Protein AF-A0A7K3AYG1-F1 (afdb_monomer_lite)

Structure (mmCIF, N/CA/C/O backbone):
data_AF-A0A7K3AYG1-F1
#
_entry.id   AF-A0A7K3AYG1-F1
#
loop_
_atom_site.group_PDB
_atom_site.id
_atom_site.type_symbol
_atom_site.label_atom_id
_atom_site.label_alt_id
_atom_site.label_comp_id
_atom_site.label_asym_id
_atom_site.label_entity_id
_atom_site.label_seq_id
_atom_site.pdbx_PDB_ins_code
_atom_site.Cartn_x
_atom_site.Cartn_y
_atom_site.Cartn_z
_atom_site.occupancy
_atom_site.B_iso_or_equiv
_atom_site.auth_seq_id
_atom_site.auth_comp_id
_atom_site.auth_asym_id
_atom_site.auth_atom_id
_atom_site.pdbx_PDB_model_num
ATOM 1 N N . MET A 1 1 ? -13.138 -20.369 13.479 1.00 33.25 1 MET A N 1
ATOM 2 C CA . MET A 1 1 ? -11.858 -20.201 12.759 1.00 33.25 1 MET A CA 1
ATOM 3 C C . MET A 1 1 ? -12.004 -20.790 11.365 1.00 33.25 1 MET A C 1
ATOM 5 O O . MET A 1 1 ? -12.011 -22.006 11.221 1.00 33.25 1 MET A O 1
ATOM 9 N N . ALA A 1 2 ? -12.225 -19.954 10.348 1.00 32.19 2 ALA A N 1
ATOM 10 C CA . ALA A 1 2 ? -12.109 -20.421 8.970 1.00 32.19 2 ALA A CA 1
ATOM 11 C C . ALA A 1 2 ? -10.640 -20.802 8.743 1.00 32.19 2 ALA A C 1
ATOM 13 O O . ALA A 1 2 ? -9.758 -20.004 9.054 1.00 32.19 2 ALA A O 1
ATOM 14 N N . LYS A 1 3 ? -10.376 -22.024 8.270 1.00 28.39 3 LYS A N 1
ATOM 15 C CA . LYS A 1 3 ? -9.031 -22.451 7.872 1.00 28.39 3 LYS A CA 1
ATOM 16 C C . LYS A 1 3 ? -8.569 -21.560 6.717 1.00 28.39 3 LYS A C 1
ATOM 18 O O . LYS A 1 3 ? -8.910 -21.809 5.566 1.00 28.39 3 LYS A O 1
ATOM 23 N N . LEU A 1 4 ? -7.816 -20.513 7.032 1.00 38.38 4 LEU A N 1
ATOM 24 C CA . LEU A 1 4 ? -6.954 -19.827 6.078 1.00 38.38 4 LEU A CA 1
ATOM 25 C C . LEU A 1 4 ? -5.749 -20.749 5.865 1.00 38.38 4 LEU A C 1
ATOM 27 O O . LEU A 1 4 ? -4.729 -20.610 6.525 1.00 38.38 4 LEU A O 1
ATOM 31 N N . SER A 1 5 ? -5.912 -21.783 5.039 1.00 35.84 5 SER A N 1
ATOM 32 C CA . SER A 1 5 ? -4.805 -22.658 4.653 1.00 35.84 5 SER A CA 1
ATOM 33 C C . SER A 1 5 ? -4.721 -22.725 3.138 1.00 35.84 5 SER A C 1
ATOM 35 O O . SER A 1 5 ? -5.446 -23.501 2.517 1.00 35.84 5 SER A O 1
ATOM 37 N N . GLN A 1 6 ? -3.848 -21.893 2.576 1.00 39.06 6 GLN A N 1
ATOM 38 C CA . GLN A 1 6 ? -2.960 -22.210 1.455 1.00 39.06 6 GLN A CA 1
ATOM 39 C C . GLN A 1 6 ? -2.116 -20.962 1.167 1.00 39.06 6 GLN A C 1
ATOM 41 O O . GLN A 1 6 ? -2.661 -19.923 0.805 1.00 39.06 6 GLN A O 1
ATOM 46 N N . SER A 1 7 ? -0.792 -21.074 1.319 1.00 51.88 7 SER A N 1
ATOM 47 C CA . SER A 1 7 ? 0.158 -20.087 0.792 1.00 51.88 7 SER A CA 1
ATOM 48 C C . SER A 1 7 ? -0.059 -19.961 -0.715 1.00 51.88 7 SER A C 1
ATOM 50 O O . SER A 1 7 ? 0.030 -20.992 -1.376 1.00 51.88 7 SER A O 1
ATOM 52 N N . SER A 1 8 ? -0.410 -18.775 -1.223 1.00 51.34 8 SER A N 1
ATOM 53 C CA . SER A 1 8 ? -0.617 -18.343 -2.628 1.00 51.34 8 SER A CA 1
ATOM 54 C C . SER A 1 8 ? -1.082 -19.367 -3.695 1.00 51.34 8 SER A C 1
ATOM 56 O O . SER A 1 8 ? -1.091 -19.080 -4.890 1.00 51.34 8 SER A O 1
ATOM 58 N N . SER A 1 9 ? -1.555 -20.563 -3.335 1.00 55.22 9 SER A N 1
ATOM 59 C CA . SER A 1 9 ? -1.799 -21.717 -4.217 1.00 55.22 9 SER A CA 1
ATOM 60 C C . SER A 1 9 ? -0.673 -22.006 -5.236 1.00 55.22 9 SER A C 1
ATOM 62 O O . SER A 1 9 ? -0.954 -22.491 -6.328 1.00 55.22 9 SER A O 1
ATOM 64 N N . GLY A 1 10 ? 0.587 -21.684 -4.911 1.00 61.84 10 GLY A N 1
ATOM 65 C CA . GLY A 1 10 ? 1.727 -21.852 -5.825 1.00 61.84 10 GLY A CA 1
ATOM 66 C C . GLY A 1 10 ? 1.773 -20.858 -6.997 1.00 61.84 10 GLY A C 1
ATOM 67 O O . GLY A 1 10 ? 2.521 -21.069 -7.946 1.00 61.84 10 GLY A O 1
ATOM 68 N N . LYS A 1 11 ? 0.948 -19.801 -6.975 1.00 75.50 11 LYS A N 1
ATOM 69 C CA . LYS A 1 11 ? 0.798 -18.860 -8.101 1.00 75.50 11 LYS A CA 1
ATOM 70 C C . LYS A 1 11 ? 1.904 -17.814 -8.179 1.00 75.50 11 LYS A C 1
ATOM 72 O O . LYS A 1 11 ? 2.201 -17.346 -9.273 1.00 75.50 11 LYS A O 1
ATOM 77 N N . HIS A 1 12 ? 2.505 -17.476 -7.041 1.00 87.75 12 HIS A N 1
ATOM 78 C CA . HIS A 1 12 ? 3.511 -16.416 -6.926 1.00 87.75 12 HIS A CA 1
ATOM 79 C C . HIS A 1 12 ? 4.854 -17.034 -6.567 1.00 87.75 12 HIS A C 1
ATOM 81 O O . HIS A 1 12 ? 5.431 -16.725 -5.528 1.00 87.75 12 HIS A O 1
ATOM 87 N N . CYS A 1 13 ? 5.285 -17.991 -7.388 1.00 90.06 13 CYS A N 1
ATOM 88 C CA . CYS A 1 13 ? 6.500 -18.756 -7.159 1.00 90.06 13 CYS A CA 1
ATOM 89 C C . CYS A 1 13 ? 7.441 -18.691 -8.359 1.00 90.06 13 CYS A C 1
ATOM 91 O O . CYS A 1 13 ? 6.993 -18.611 -9.505 1.00 90.06 13 CYS A O 1
ATOM 93 N N . PHE A 1 14 ? 8.741 -18.768 -8.094 1.00 91.12 14 PHE A N 1
ATOM 94 C CA . PHE A 1 14 ? 9.780 -18.776 -9.115 1.00 91.12 14 PHE A CA 1
ATOM 95 C C . PHE A 1 14 ? 10.977 -19.613 -8.659 1.00 91.12 14 PHE A C 1
ATOM 97 O O . PHE A 1 14 ? 11.489 -19.377 -7.569 1.00 91.12 14 PHE A O 1
ATOM 104 N N . ASP A 1 15 ? 11.429 -20.543 -9.506 1.00 89.88 15 ASP A N 1
ATOM 105 C CA . ASP A 1 15 ? 12.640 -21.349 -9.287 1.00 89.88 15 ASP A CA 1
ATOM 106 C C . ASP A 1 15 ? 13.867 -20.429 -9.374 1.00 89.88 15 ASP A C 1
ATOM 108 O O . ASP A 1 15 ? 14.358 -20.090 -10.455 1.00 89.88 15 ASP A O 1
ATOM 112 N N . LYS A 1 16 ? 14.299 -19.931 -8.216 1.00 86.75 16 LYS A N 1
ATOM 113 C CA . LYS A 1 16 ? 15.323 -18.891 -8.100 1.00 86.75 16 LYS A CA 1
ATOM 114 C C . LYS A 1 16 ? 16.718 -19.497 -8.155 1.00 86.75 16 LYS A C 1
ATOM 116 O O . LYS A 1 16 ? 17.652 -18.822 -8.588 1.00 86.75 16 LYS A O 1
ATOM 121 N N . ASN A 1 17 ? 16.869 -20.739 -7.702 1.00 89.25 17 ASN A N 1
ATOM 122 C CA . ASN A 1 17 ? 18.144 -21.451 -7.705 1.00 89.25 17 ASN A CA 1
ATOM 123 C C . ASN A 1 17 ? 18.367 -22.285 -8.987 1.00 89.25 17 ASN A C 1
ATOM 125 O O . ASN A 1 17 ? 19.472 -22.794 -9.189 1.00 89.25 17 ASN A O 1
ATOM 129 N N . ASN A 1 18 ? 17.359 -22.353 -9.864 1.00 89.00 18 ASN A N 1
ATOM 130 C CA . ASN A 1 18 ? 17.354 -23.068 -11.135 1.00 89.00 18 ASN A CA 1
ATOM 131 C C . ASN A 1 18 ? 17.627 -24.577 -10.964 1.00 89.00 18 ASN A C 1
ATOM 133 O O . ASN A 1 18 ? 18.330 -25.188 -11.777 1.00 89.00 18 ASN A O 1
ATOM 137 N N . ASP A 1 19 ? 17.099 -25.177 -9.892 1.00 93.19 19 ASP A N 1
ATOM 138 C CA . ASP A 1 19 ? 17.233 -26.607 -9.582 1.00 93.19 19 ASP A CA 1
ATOM 139 C C . ASP A 1 19 ? 16.059 -27.465 -10.098 1.00 93.19 19 ASP A C 1
ATOM 141 O O . ASP A 1 19 ? 16.029 -28.686 -9.900 1.00 93.19 19 ASP A O 1
ATOM 145 N N . SER A 1 20 ? 15.128 -26.844 -10.835 1.00 89.00 20 SER A N 1
ATOM 146 C CA . SER A 1 20 ? 13.899 -27.438 -11.375 1.00 89.00 20 SER A CA 1
ATOM 147 C C . SER A 1 20 ? 12.909 -27.913 -10.307 1.00 89.00 20 SER A C 1
ATOM 149 O O . SER A 1 20 ? 12.049 -28.759 -10.583 1.00 89.00 20 SER A O 1
ATOM 151 N N . ARG A 1 21 ? 13.005 -27.389 -9.084 1.00 88.75 21 ARG A N 1
ATOM 152 C CA . ARG A 1 21 ? 12.054 -27.595 -7.990 1.00 88.75 21 ARG A CA 1
ATOM 153 C C . ARG A 1 21 ? 11.613 -26.231 -7.462 1.00 88.75 21 ARG A C 1
ATOM 155 O O . ARG A 1 21 ? 12.260 -25.222 -7.673 1.00 88.75 21 ARG A O 1
ATOM 162 N N . ILE A 1 22 ? 10.452 -26.208 -6.810 1.00 86.81 22 ILE A N 1
ATOM 163 C CA . ILE A 1 22 ? 9.953 -25.019 -6.115 1.00 86.81 22 ILE A CA 1
ATOM 164 C C . ILE A 1 22 ? 9.900 -25.349 -4.633 1.00 86.81 22 ILE A C 1
ATOM 166 O O . ILE A 1 22 ? 9.154 -26.240 -4.221 1.00 86.81 22 ILE A O 1
ATOM 170 N N . SER A 1 23 ? 10.678 -24.625 -3.840 1.00 86.06 23 SER A N 1
ATOM 171 C CA . SER A 1 23 ? 10.631 -24.619 -2.384 1.00 86.06 23 SER A CA 1
ATOM 172 C C . SER A 1 23 ? 9.622 -23.570 -1.904 1.00 86.06 23 SER A C 1
ATOM 174 O O . SER A 1 23 ? 9.917 -22.373 -1.938 1.00 86.06 23 SER A O 1
ATOM 176 N N . PRO A 1 24 ? 8.442 -23.959 -1.379 1.00 81.69 24 PRO A N 1
ATOM 177 C CA . PRO A 1 24 ? 7.421 -22.988 -0.984 1.00 81.69 24 PRO A CA 1
ATOM 178 C C . PRO A 1 24 ? 7.873 -21.987 0.086 1.00 81.69 24 PRO A C 1
ATOM 180 O O . PRO A 1 24 ? 7.294 -20.915 0.197 1.00 81.69 24 PRO A O 1
ATOM 183 N N . ALA A 1 25 ? 8.891 -22.334 0.877 1.00 78.69 25 ALA A N 1
ATOM 184 C CA . ALA A 1 25 ? 9.403 -21.485 1.949 1.00 78.69 25 ALA A CA 1
ATOM 185 C C . ALA A 1 25 ? 10.331 -20.361 1.459 1.00 78.69 25 ALA A C 1
ATOM 187 O O . ALA A 1 25 ? 10.515 -19.379 2.169 1.00 78.69 25 ALA A O 1
ATOM 188 N N . THR A 1 26 ? 10.953 -20.517 0.289 1.00 80.12 26 THR A N 1
ATOM 189 C CA . THR A 1 26 ? 12.009 -19.607 -0.196 1.00 80.12 26 THR A CA 1
ATOM 190 C C . THR A 1 26 ? 11.757 -19.079 -1.603 1.00 80.12 26 THR A C 1
ATOM 192 O O . THR A 1 26 ? 12.392 -18.117 -2.020 1.00 80.12 26 THR A O 1
ATOM 195 N N . GLU A 1 27 ? 10.848 -19.713 -2.339 1.00 87.06 27 GLU A N 1
ATOM 196 C CA . GLU A 1 27 ? 10.604 -19.484 -3.764 1.00 87.06 27 GLU A CA 1
ATOM 197 C C . GLU A 1 27 ? 9.134 -19.202 -4.057 1.00 87.06 27 GLU A C 1
ATOM 199 O O . GLU A 1 27 ? 8.718 -19.265 -5.208 1.00 87.06 27 GLU A O 1
ATOM 204 N N . CYS A 1 28 ? 8.352 -18.883 -3.025 1.00 88.00 28 CYS A N 1
ATOM 205 C CA . CYS A 1 28 ? 6.975 -18.424 -3.133 1.00 88.00 28 CYS A CA 1
ATOM 206 C C . CYS A 1 28 ? 6.737 -17.239 -2.192 1.00 88.00 28 CYS A C 1
ATOM 208 O O . CYS A 1 28 ? 7.257 -17.223 -1.077 1.00 88.00 28 CYS A O 1
ATOM 210 N N . ILE A 1 29 ? 5.908 -16.284 -2.618 1.00 86.19 29 ILE A N 1
ATOM 211 C CA . ILE A 1 29 ? 5.540 -15.097 -1.831 1.00 86.19 29 ILE A CA 1
ATOM 212 C C . ILE A 1 29 ? 4.012 -14.867 -1.824 1.00 86.19 29 ILE A C 1
ATOM 214 O O . ILE A 1 29 ? 3.249 -15.700 -2.334 1.00 86.19 29 ILE A O 1
ATOM 218 N N . GLY A 1 30 ? 3.554 -13.789 -1.179 1.00 75.75 30 GLY A N 1
ATOM 219 C CA . GLY A 1 30 ? 2.156 -13.355 -1.110 1.00 75.75 30 GLY A CA 1
ATOM 220 C C . GLY A 1 30 ? 1.326 -13.955 0.031 1.00 75.75 30 GLY A C 1
ATOM 221 O O . GLY A 1 30 ? 0.118 -13.733 0.090 1.00 75.75 30 GLY A O 1
ATOM 222 N N . GLY A 1 31 ? 1.921 -14.737 0.940 1.00 81.31 31 GLY A N 1
ATOM 223 C CA . GLY A 1 31 ? 1.214 -15.284 2.106 1.00 81.31 31 GLY A CA 1
ATOM 224 C C . GLY A 1 31 ? -0.055 -16.076 1.747 1.00 81.31 31 GLY A C 1
ATOM 225 O O . GLY A 1 31 ? -0.139 -16.726 0.701 1.00 81.31 31 GLY A O 1
ATOM 226 N N . THR A 1 32 ? -1.058 -16.071 2.633 1.00 86.81 32 THR A N 1
ATOM 227 C CA . THR A 1 32 ? -2.395 -16.607 2.311 1.00 86.81 32 THR A CA 1
ATOM 228 C C . THR A 1 32 ? -3.284 -15.503 1.757 1.00 86.81 32 THR A C 1
ATOM 230 O O . THR A 1 32 ? -3.664 -14.590 2.484 1.00 86.81 32 THR A O 1
ATOM 233 N N . GLU A 1 33 ? -3.672 -15.635 0.492 1.00 90.50 33 GLU A N 1
ATOM 234 C CA . GLU A 1 33 ? -4.461 -14.641 -0.233 1.00 90.50 33 GLU A CA 1
ATOM 235 C C . GLU A 1 33 ? -5.963 -14.934 -0.201 1.00 90.50 33 GLU A C 1
ATOM 237 O O . GLU A 1 33 ? -6.413 -16.055 -0.465 1.00 90.50 33 GLU A O 1
ATOM 242 N N . ARG A 1 34 ? -6.774 -13.897 0.010 1.00 92.62 34 ARG A N 1
ATOM 243 C CA . ARG A 1 34 ? -8.226 -13.956 -0.160 1.00 92.62 34 ARG A CA 1
ATOM 244 C C . ARG A 1 34 ? -8.736 -12.731 -0.920 1.00 92.62 34 ARG A C 1
ATOM 246 O O . ARG A 1 34 ? -8.919 -11.676 -0.313 1.00 92.62 34 ARG A O 1
ATOM 253 N N . PRO A 1 35 ? -9.038 -12.860 -2.225 1.00 92.62 35 PRO A N 1
ATOM 254 C CA . PRO A 1 35 ? -9.703 -11.801 -2.970 1.00 92.62 35 PRO A CA 1
ATOM 255 C C . PRO A 1 35 ? -11.079 -11.494 -2.373 1.00 92.62 35 PRO A C 1
ATOM 257 O O . PRO A 1 35 ? -11.875 -12.395 -2.089 1.00 92.62 35 PRO A O 1
ATOM 260 N N . LEU A 1 36 ? -11.367 -10.211 -2.213 1.00 91.38 36 LEU A N 1
ATOM 261 C CA . LEU A 1 36 ? -12.610 -9.677 -1.686 1.00 91.38 36 LEU A CA 1
ATOM 262 C C . LEU A 1 36 ? -13.320 -8.879 -2.780 1.00 91.38 36 LEU A C 1
ATOM 264 O O . LEU A 1 36 ? -12.732 -8.056 -3.487 1.00 91.38 36 LEU A O 1
ATOM 268 N N . ARG A 1 37 ? -14.623 -9.119 -2.918 1.00 85.50 37 ARG A N 1
ATOM 269 C CA . ARG A 1 37 ? -15.482 -8.294 -3.768 1.00 85.50 37 ARG A CA 1
ATOM 270 C C . ARG A 1 37 ? -15.987 -7.121 -2.943 1.00 85.50 37 ARG A C 1
ATOM 272 O O . ARG A 1 37 ? -16.475 -7.323 -1.834 1.00 85.50 37 ARG A O 1
ATOM 279 N N . LEU A 1 38 ? -15.912 -5.922 -3.508 1.00 85.25 38 LEU A N 1
ATOM 280 C CA . LEU A 1 38 ? -16.614 -4.775 -2.946 1.00 85.25 38 LEU A CA 1
ATOM 281 C C . LEU A 1 38 ? -18.121 -5.021 -3.104 1.00 85.25 38 LEU A C 1
ATOM 283 O O . LEU A 1 38 ? -18.568 -5.443 -4.175 1.00 85.25 38 LEU A O 1
ATOM 287 N N . ALA A 1 39 ? -18.880 -4.825 -2.022 1.00 79.50 39 ALA A N 1
ATOM 288 C CA . ALA A 1 39 ? -20.331 -5.027 -2.020 1.00 79.50 39 ALA A CA 1
ATOM 289 C C . ALA A 1 39 ? -21.027 -4.089 -3.020 1.00 79.50 39 ALA A C 1
ATOM 291 O O . ALA A 1 39 ? -21.970 -4.487 -3.699 1.00 79.50 39 ALA A O 1
ATOM 292 N N . GLU A 1 40 ? -20.484 -2.882 -3.161 1.00 79.81 40 GLU A N 1
ATOM 293 C CA . GLU A 1 40 ? -20.857 -1.884 -4.155 1.00 79.81 40 GLU A CA 1
ATOM 294 C C . GLU A 1 40 ? -19.606 -1.462 -4.929 1.00 79.81 40 GLU A C 1
ATOM 296 O O . GLU A 1 40 ? -18.489 -1.588 -4.426 1.00 79.81 40 GLU A O 1
ATOM 301 N N . ARG A 1 41 ? -19.773 -0.978 -6.163 1.00 70.25 41 ARG A N 1
ATOM 302 C CA . ARG A 1 41 ? -18.676 -0.358 -6.916 1.00 70.25 41 ARG A CA 1
ATOM 303 C C . ARG A 1 41 ? -18.689 1.142 -6.623 1.00 70.25 41 ARG A C 1
ATOM 305 O O . ARG A 1 41 ? -19.544 1.831 -7.181 1.00 70.25 41 ARG A O 1
ATOM 312 N N . PRO A 1 42 ? -17.782 1.667 -5.784 1.00 78.19 42 PRO A N 1
ATOM 313 C CA . PRO A 1 42 ? -17.685 3.101 -5.548 1.00 78.19 42 PRO A CA 1
ATOM 314 C C . PRO A 1 42 ? -17.062 3.769 -6.783 1.00 78.19 42 PRO A C 1
ATOM 316 O O . PRO A 1 42 ? -15.872 4.052 -6.823 1.00 78.19 42 PRO A O 1
ATOM 319 N N . HIS A 1 43 ? -17.860 3.971 -7.834 1.00 80.75 43 HIS A N 1
ATOM 320 C CA . HIS A 1 43 ? -17.372 4.416 -9.144 1.00 80.75 43 HIS A CA 1
ATOM 321 C C . HIS A 1 43 ? -16.536 5.698 -9.076 1.00 80.75 43 HIS A C 1
ATOM 323 O O . HIS A 1 43 ? -15.568 5.831 -9.819 1.00 80.75 43 HIS A O 1
ATOM 329 N N . GLU A 1 44 ? -16.872 6.608 -8.161 1.00 89.88 44 GLU A N 1
ATOM 330 C CA . GLU A 1 44 ? -16.136 7.856 -7.980 1.00 89.88 44 GLU A CA 1
ATOM 331 C C . GLU A 1 44 ? -14.774 7.683 -7.302 1.00 89.88 44 GLU A C 1
ATOM 333 O O . GLU A 1 44 ? -13.956 8.583 -7.428 1.00 89.88 44 GLU A O 1
ATOM 338 N N . THR A 1 45 ? -14.490 6.569 -6.616 1.00 92.00 45 THR A N 1
ATOM 339 C CA . THR A 1 45 ? -13.205 6.372 -5.918 1.00 92.00 45 THR A CA 1
ATOM 340 C C . THR A 1 45 ? -12.154 5.646 -6.750 1.00 92.00 45 THR A C 1
ATOM 342 O O . THR A 1 45 ? -11.012 5.506 -6.324 1.00 92.00 45 THR A O 1
ATOM 345 N N . GLY A 1 46 ? -12.533 5.106 -7.911 1.00 91.31 46 GLY A N 1
ATOM 346 C CA . GLY A 1 46 ? -11.642 4.293 -8.742 1.00 91.31 46 GLY A CA 1
ATOM 347 C C . GLY A 1 46 ? -11.285 2.918 -8.156 1.00 91.31 46 GLY A C 1
ATOM 348 O O . GLY A 1 46 ? -10.645 2.126 -8.848 1.00 91.31 46 GLY A O 1
ATOM 349 N N . LEU A 1 47 ? -11.725 2.587 -6.934 1.00 94.56 47 LEU A N 1
ATOM 350 C CA . LEU A 1 47 ? -11.488 1.283 -6.313 1.00 94.56 47 LEU A CA 1
ATOM 351 C C . LEU A 1 47 ? -12.256 0.182 -7.051 1.00 94.56 47 LEU A C 1
ATOM 353 O O . LEU A 1 47 ? -13.472 0.255 -7.248 1.00 94.56 47 LEU A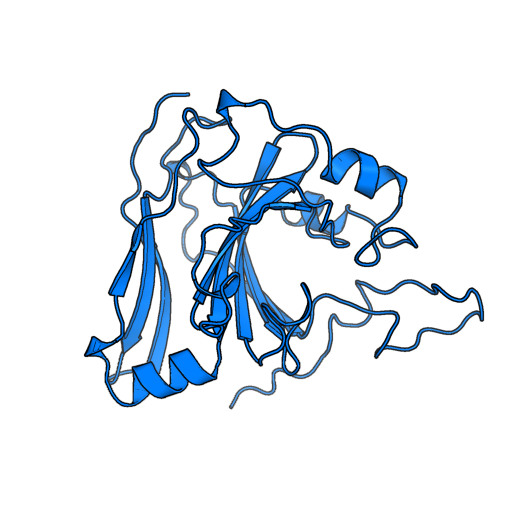 O 1
ATOM 357 N N . LYS A 1 48 ? -11.544 -0.876 -7.442 1.00 93.81 48 LYS A N 1
ATOM 358 C CA . LYS A 1 48 ? -12.084 -1.955 -8.283 1.00 93.81 48 LYS A CA 1
ATOM 359 C C . LYS A 1 48 ? -12.365 -3.236 -7.502 1.00 93.81 48 LYS A C 1
ATOM 361 O O . LYS A 1 48 ? -13.349 -3.920 -7.788 1.00 93.81 48 LYS A O 1
ATOM 366 N N . TRP A 1 49 ? -11.499 -3.589 -6.557 1.00 95.31 49 TRP A N 1
ATOM 367 C CA . TRP A 1 49 ? -11.577 -4.807 -5.744 1.00 95.31 49 TRP A CA 1
ATOM 368 C C . TRP A 1 49 ? -10.624 -4.697 -4.547 1.00 95.31 49 TRP A C 1
ATOM 370 O O . TRP A 1 49 ? -9.849 -3.745 -4.467 1.00 95.31 49 TRP A O 1
ATOM 380 N N . ALA A 1 50 ? -10.688 -5.658 -3.626 1.00 95.94 50 ALA A N 1
ATOM 381 C CA . ALA A 1 50 ? -9.755 -5.724 -2.510 1.00 95.94 50 ALA A CA 1
ATOM 382 C C . ALA A 1 50 ? -9.143 -7.121 -2.358 1.00 95.94 50 ALA A C 1
ATOM 384 O O . ALA A 1 50 ? -9.700 -8.112 -2.836 1.00 95.94 50 ALA A O 1
ATOM 385 N N . LEU A 1 51 ? -8.008 -7.206 -1.680 1.00 95.69 51 LEU A N 1
ATOM 386 C CA . LEU A 1 51 ? -7.317 -8.446 -1.348 1.00 95.69 51 LEU A CA 1
ATOM 387 C C . LEU A 1 51 ? -6.943 -8.414 0.128 1.00 95.69 51 LEU A C 1
ATOM 389 O O . LEU A 1 51 ? -6.474 -7.397 0.624 1.00 95.69 51 LEU A O 1
ATOM 393 N N . LEU A 1 52 ? -7.169 -9.528 0.815 1.00 96.12 52 LEU A N 1
ATOM 394 C CA . LEU A 1 52 ? -6.640 -9.754 2.151 1.00 96.12 52 LEU A CA 1
ATOM 395 C C . LEU A 1 52 ? -5.488 -10.751 2.056 1.00 96.12 52 LEU A C 1
ATOM 397 O O . LEU A 1 52 ? -5.720 -11.889 1.633 1.00 96.12 52 LEU A O 1
ATOM 401 N N . ASN A 1 53 ? -4.302 -10.348 2.493 1.00 94.62 53 ASN A N 1
ATOM 402 C CA . ASN A 1 53 ? -3.171 -11.238 2.711 1.00 94.62 53 ASN A CA 1
ATOM 403 C C . ASN A 1 53 ? -3.036 -11.502 4.208 1.00 94.62 53 ASN A C 1
ATOM 405 O O . ASN A 1 53 ? -3.213 -10.607 5.031 1.00 94.62 53 ASN A O 1
ATOM 409 N N . TYR A 1 54 ? -2.764 -12.754 4.567 1.00 94.88 54 TYR A N 1
ATOM 410 C CA . TYR A 1 54 ? -2.311 -13.110 5.905 1.00 94.88 54 TYR A CA 1
ATOM 411 C C . TYR A 1 54 ? -0.886 -13.645 5.837 1.00 94.88 54 TYR A C 1
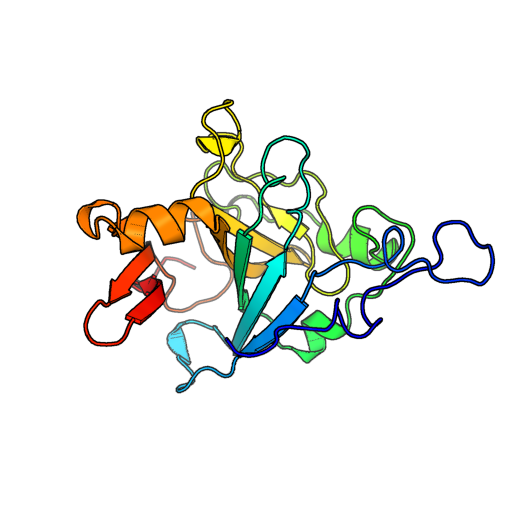ATOM 413 O O . TYR A 1 54 ? -0.639 -14.670 5.188 1.00 94.88 54 TYR A O 1
ATOM 421 N N . ASN A 1 55 ? 0.009 -12.977 6.563 1.00 93.19 55 ASN A N 1
ATOM 422 C CA . ASN A 1 55 ? 1.430 -13.284 6.637 1.00 93.19 55 ASN A CA 1
ATOM 423 C C . ASN A 1 55 ? 1.745 -13.831 8.035 1.00 93.19 55 ASN A C 1
ATOM 425 O O . ASN A 1 55 ? 1.989 -13.057 8.960 1.00 93.19 55 ASN A O 1
ATOM 429 N N . PRO A 1 56 ? 1.716 -15.162 8.246 1.00 91.50 56 PRO A N 1
ATOM 430 C CA . PRO A 1 56 ? 1.859 -15.762 9.577 1.00 91.50 56 PRO A CA 1
ATOM 431 C C . PRO A 1 56 ? 3.260 -15.616 10.184 1.00 91.50 56 PRO A C 1
ATOM 433 O O . PRO A 1 56 ? 3.422 -15.837 11.380 1.00 91.50 56 PRO A O 1
ATOM 436 N N . HIS A 1 57 ? 4.258 -15.266 9.375 1.00 90.00 57 HIS A N 1
ATOM 437 C CA . HIS A 1 57 ? 5.644 -15.054 9.795 1.00 90.00 57 HIS A CA 1
ATOM 438 C C . HIS A 1 57 ? 6.121 -13.621 9.532 1.00 90.00 57 HIS A C 1
ATOM 440 O O . HIS A 1 57 ? 7.305 -13.345 9.673 1.00 90.00 57 HIS A O 1
ATOM 446 N N . GLY A 1 58 ? 5.204 -12.732 9.140 1.00 91.25 58 GLY A N 1
ATOM 447 C CA . GLY A 1 58 ? 5.558 -11.440 8.571 1.00 91.25 58 GLY A CA 1
ATOM 448 C C . GLY A 1 58 ? 6.227 -11.560 7.201 1.00 91.25 58 GLY A C 1
ATOM 449 O O . GLY A 1 58 ? 6.296 -12.643 6.612 1.00 91.25 58 GLY A O 1
ATOM 450 N N . HIS A 1 59 ? 6.700 -10.429 6.698 1.00 90.88 59 HIS A N 1
ATOM 451 C CA . HIS A 1 59 ? 7.568 -10.333 5.531 1.00 90.88 59 HIS A CA 1
ATOM 452 C C . HIS A 1 59 ? 8.397 -9.055 5.619 1.00 90.88 59 HIS A C 1
ATOM 454 O O . HIS A 1 59 ? 8.231 -8.256 6.537 1.00 90.88 59 HIS A O 1
ATOM 460 N N . GLY A 1 60 ? 9.319 -8.884 4.672 1.00 85.88 60 GLY A N 1
ATOM 461 C CA . GLY A 1 60 ? 10.210 -7.736 4.664 1.00 85.88 60 GLY A CA 1
ATOM 462 C C . GLY A 1 60 ? 9.477 -6.391 4.516 1.00 85.88 60 GLY A C 1
ATOM 463 O O . GLY A 1 60 ? 8.313 -6.368 4.111 1.00 85.88 60 GLY A O 1
ATOM 464 N N . PRO A 1 61 ? 10.175 -5.273 4.789 1.00 89.62 61 PRO A N 1
ATOM 465 C CA . PRO A 1 61 ? 11.611 -5.209 5.082 1.00 89.62 61 PRO A CA 1
ATOM 466 C C . PRO A 1 61 ? 12.012 -5.794 6.451 1.00 89.62 61 PRO A C 1
ATOM 468 O O . PRO A 1 61 ? 11.238 -5.686 7.409 1.00 89.62 61 PRO A O 1
ATOM 471 N N . PRO A 1 62 ? 13.209 -6.412 6.560 1.00 88.50 62 PRO A N 1
ATOM 472 C CA . PRO A 1 62 ? 13.666 -7.027 7.801 1.00 88.50 62 PRO A CA 1
ATOM 473 C C . PRO A 1 62 ? 13.640 -6.053 8.975 1.00 88.50 62 PRO A C 1
ATOM 475 O O . PRO A 1 62 ? 14.015 -4.889 8.849 1.00 88.50 62 PRO A O 1
ATOM 478 N N . HIS A 1 63 ? 13.234 -6.559 10.132 1.00 89.06 63 HIS A N 1
ATOM 479 C CA . HIS A 1 63 ? 13.055 -5.848 11.396 1.00 89.06 63 HIS A CA 1
ATOM 480 C C . HIS A 1 63 ? 11.949 -4.787 11.407 1.00 89.06 63 HIS A C 1
ATOM 482 O O . HIS A 1 63 ? 11.744 -4.156 12.446 1.00 89.06 63 HIS A O 1
ATOM 488 N N . VAL A 1 64 ? 11.217 -4.620 10.301 1.00 93.62 64 VAL A N 1
ATOM 489 C CA . VAL A 1 64 ? 10.093 -3.684 10.193 1.00 93.62 64 VAL A CA 1
ATOM 490 C C . VAL A 1 64 ? 8.772 -4.450 10.260 1.00 93.62 64 VAL A C 1
ATOM 492 O O . VAL A 1 64 ? 8.032 -4.284 11.228 1.00 93.62 64 VAL A O 1
ATOM 495 N N . TYR A 1 65 ? 8.511 -5.358 9.311 1.00 94.06 65 TYR A N 1
ATOM 496 C CA . TYR A 1 65 ? 7.236 -6.092 9.202 1.00 94.06 65 TYR A CA 1
ATOM 497 C C . TYR A 1 65 ? 7.362 -7.607 9.494 1.00 94.06 65 TYR A C 1
ATOM 499 O O . TYR A 1 65 ? 6.518 -8.410 9.098 1.00 94.06 65 TYR A O 1
ATOM 507 N N . ASP A 1 66 ? 8.371 -8.004 10.280 1.00 91.38 66 ASP A N 1
ATOM 508 C CA . ASP A 1 66 ? 8.705 -9.403 10.632 1.00 91.38 66 ASP A CA 1
ATOM 509 C C . ASP A 1 66 ? 7.733 -10.088 11.625 1.00 91.38 66 ASP A C 1
ATOM 511 O O . ASP A 1 66 ? 8.023 -11.156 12.168 1.00 91.38 66 ASP A O 1
ATOM 515 N N . THR A 1 67 ? 6.587 -9.480 11.936 1.00 94.25 67 THR A N 1
ATOM 516 C CA . THR A 1 67 ? 5.596 -10.052 12.864 1.00 94.25 67 THR A CA 1
ATOM 517 C C . THR A 1 67 ? 4.345 -10.501 12.122 1.00 94.25 67 THR A C 1
ATOM 519 O O . THR A 1 67 ? 4.066 -9.987 11.043 1.00 94.25 67 THR A O 1
ATOM 522 N N . PRO A 1 68 ? 3.551 -11.446 12.661 1.00 96.62 68 PRO A N 1
ATOM 523 C CA . PRO A 1 68 ? 2.329 -11.874 11.998 1.00 96.62 68 PRO A CA 1
ATOM 524 C C . PRO A 1 68 ? 1.378 -10.699 11.770 1.00 96.62 68 PRO A C 1
ATOM 526 O O . PRO A 1 68 ? 1.038 -9.981 12.717 1.00 96.62 68 PRO A O 1
ATOM 529 N N . HIS A 1 69 ? 0.906 -10.524 10.540 1.00 97.75 69 HIS A N 1
ATOM 530 C CA . HIS A 1 69 ? 0.069 -9.383 10.182 1.00 97.75 69 HIS A CA 1
ATOM 531 C C . HIS A 1 69 ? -0.868 -9.670 9.004 1.00 97.75 69 HIS A C 1
ATOM 533 O O . HIS A 1 69 ? -0.814 -10.733 8.376 1.00 97.75 69 HIS A O 1
ATOM 539 N N . LEU A 1 70 ? -1.786 -8.732 8.779 1.00 97.75 70 LEU A N 1
ATOM 540 C CA . LEU A 1 70 ? -2.695 -8.696 7.642 1.00 97.75 70 LEU A CA 1
ATOM 541 C C . LEU A 1 70 ? -2.367 -7.504 6.754 1.00 97.75 70 LEU A C 1
ATOM 543 O O . LEU A 1 70 ? -2.252 -6.397 7.282 1.00 97.75 70 LEU A O 1
ATOM 547 N N . ASP A 1 71 ? -2.398 -7.722 5.444 1.00 97.38 71 ASP A N 1
ATOM 548 C CA . ASP A 1 71 ? -2.360 -6.649 4.450 1.00 97.38 71 ASP A CA 1
ATOM 549 C C . ASP A 1 71 ? -3.713 -6.566 3.774 1.00 97.38 71 ASP A C 1
ATOM 551 O O . ASP A 1 71 ? -4.271 -7.575 3.319 1.00 97.38 71 ASP A O 1
ATOM 555 N N . VAL A 1 72 ? -4.268 -5.361 3.712 1.00 98.00 72 VAL A N 1
ATOM 556 C CA . VAL A 1 72 ? -5.554 -5.127 3.063 1.00 98.00 72 VAL A CA 1
ATOM 557 C C . VAL A 1 72 ? -5.346 -4.238 1.854 1.00 98.00 72 VAL A C 1
ATOM 559 O O . VAL A 1 72 ? -5.414 -3.020 1.941 1.00 98.00 72 VAL A O 1
ATOM 562 N N . HIS A 1 73 ? -5.159 -4.847 0.695 1.00 97.94 73 HIS A N 1
ATOM 563 C CA . HIS A 1 73 ? -4.972 -4.104 -0.539 1.00 97.94 73 HIS A CA 1
ATOM 564 C C . HIS A 1 73 ? -6.322 -3.654 -1.090 1.00 97.94 73 HIS A C 1
ATOM 566 O O . HIS A 1 73 ? -7.188 -4.475 -1.398 1.00 97.94 73 HIS A O 1
ATOM 572 N N . PHE A 1 74 ? -6.490 -2.354 -1.286 1.00 97.44 74 PHE A N 1
ATOM 573 C CA . PHE A 1 74 ? -7.582 -1.753 -2.039 1.00 97.44 74 PHE A CA 1
ATOM 574 C C . PHE A 1 74 ? -7.048 -1.339 -3.408 1.00 97.44 74 PHE A C 1
ATOM 576 O O . PHE A 1 74 ? -6.310 -0.364 -3.534 1.00 97.44 74 PHE A O 1
ATOM 583 N N . TYR A 1 75 ? -7.402 -2.091 -4.449 1.00 97.25 75 TYR A N 1
ATOM 584 C CA . TYR A 1 75 ? -6.811 -1.914 -5.772 1.00 97.25 75 TYR A CA 1
ATOM 585 C C . TYR A 1 75 ? -7.545 -0.868 -6.614 1.00 97.25 75 TYR A C 1
ATOM 587 O O . TYR A 1 75 ? -8.764 -0.935 -6.810 1.00 97.25 75 TYR A O 1
ATOM 595 N N . LEU A 1 76 ? -6.754 0.031 -7.201 1.00 95.56 76 LEU A N 1
ATOM 596 C CA . LEU A 1 76 ? -7.122 0.947 -8.283 1.00 95.56 76 LEU A CA 1
ATOM 597 C C . LEU A 1 76 ? -6.933 0.280 -9.657 1.00 95.56 76 LEU A C 1
ATOM 599 O O . LEU A 1 76 ? -7.638 0.594 -10.620 1.00 95.56 76 LEU A O 1
ATOM 603 N N . GLN A 1 77 ? -6.028 -0.700 -9.764 1.00 95.50 77 GLN A N 1
ATOM 604 C CA . GLN A 1 77 ? -5.871 -1.540 -10.957 1.00 95.50 77 GLN A CA 1
ATOM 605 C C . GLN A 1 77 ? -6.854 -2.721 -10.988 1.00 95.50 77 GLN A C 1
ATOM 607 O O . GLN A 1 77 ? -7.373 -3.178 -9.968 1.00 95.50 77 GLN A O 1
ATOM 612 N N . SER A 1 78 ? -7.160 -3.229 -12.184 1.00 95.19 78 SER A N 1
ATOM 613 C CA . SER A 1 78 ? -8.003 -4.423 -12.316 1.00 95.19 78 SER A CA 1
ATOM 614 C C . SER A 1 78 ? -7.268 -5.677 -11.836 1.00 95.19 78 SER A C 1
ATOM 616 O O . SER A 1 78 ? -6.041 -5.747 -11.887 1.00 95.19 78 SER A O 1
ATOM 618 N N . LYS A 1 79 ? -8.020 -6.708 -11.433 1.00 93.88 79 LYS A N 1
ATOM 619 C CA . LYS A 1 79 ? -7.422 -7.994 -11.053 1.00 93.88 79 LYS A CA 1
ATOM 620 C C . LYS A 1 79 ? -6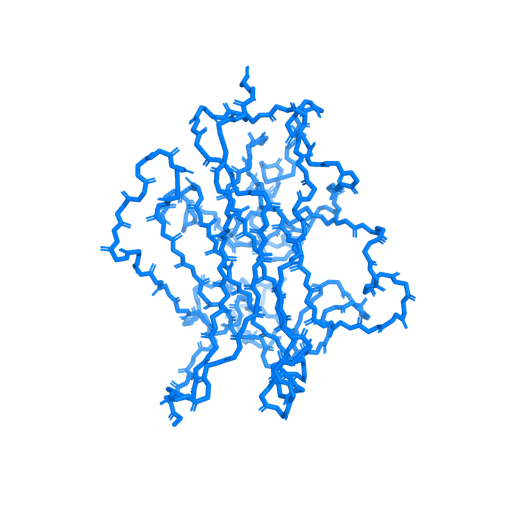.596 -8.605 -12.192 1.00 93.88 79 LYS A C 1
ATOM 622 O O . LYS A 1 79 ? -5.540 -9.160 -11.940 1.00 93.88 79 LYS A O 1
ATOM 627 N N . ALA A 1 80 ? -7.048 -8.459 -13.439 1.00 95.44 80 ALA A N 1
ATOM 628 C CA . ALA A 1 80 ? -6.320 -8.965 -14.601 1.00 95.44 80 ALA A CA 1
ATOM 629 C C . ALA A 1 80 ? -4.971 -8.254 -14.807 1.00 95.44 80 ALA A C 1
ATOM 631 O O . ALA A 1 80 ? -3.994 -8.912 -15.133 1.00 95.44 80 ALA A O 1
ATOM 632 N N . GLN A 1 81 ? -4.904 -6.935 -14.581 1.00 96.75 81 GLN A N 1
ATOM 633 C CA . GLN A 1 81 ? -3.640 -6.186 -14.625 1.00 96.75 81 GLN A CA 1
ATOM 634 C C . GLN A 1 81 ? -2.690 -6.640 -13.513 1.00 96.75 81 GLN A C 1
ATOM 636 O O . GLN A 1 81 ? -1.537 -6.943 -13.792 1.00 96.75 81 GLN A O 1
ATOM 641 N N . ARG A 1 82 ? -3.204 -6.772 -12.282 1.00 95.81 82 ARG A N 1
ATOM 642 C CA . ARG A 1 82 ? -2.468 -7.313 -11.130 1.00 95.81 82 ARG A CA 1
ATOM 643 C C . ARG A 1 82 ? -1.889 -8.693 -11.441 1.00 95.81 82 ARG A C 1
ATOM 645 O O . ARG A 1 82 ? -0.697 -8.914 -11.288 1.00 95.81 82 ARG A O 1
ATOM 652 N N . ASP A 1 83 ? -2.728 -9.618 -11.905 1.00 93.94 83 ASP A N 1
ATOM 653 C CA . ASP A 1 83 ? -2.339 -11.004 -12.193 1.00 93.94 83 ASP A CA 1
ATOM 654 C C . ASP A 1 83 ? -1.371 -11.129 -13.386 1.00 93.94 83 ASP A C 1
ATOM 656 O O . ASP A 1 83 ? -0.760 -12.180 -13.563 1.00 93.94 83 ASP A O 1
ATOM 660 N N . ALA A 1 84 ? -1.240 -10.087 -14.214 1.00 96.31 84 ALA A N 1
ATOM 661 C CA . ALA A 1 84 ? -0.331 -10.069 -15.355 1.00 96.31 84 ALA A CA 1
ATOM 662 C C . ALA A 1 84 ? 1.116 -9.695 -14.987 1.00 96.31 84 ALA A C 1
ATOM 664 O O . ALA A 1 84 ? 1.996 -9.849 -15.831 1.00 96.31 84 ALA A O 1
ATOM 665 N N . ILE A 1 85 ? 1.380 -9.221 -13.763 1.00 97.00 85 ILE A N 1
ATOM 666 C CA . ILE A 1 85 ? 2.741 -8.954 -13.276 1.00 97.00 85 ILE A CA 1
ATOM 667 C C . ILE A 1 85 ? 3.382 -10.304 -12.935 1.00 97.00 85 ILE A C 1
ATOM 669 O O . ILE A 1 85 ? 2.931 -11.005 -12.028 1.00 97.00 85 ILE A O 1
ATOM 673 N N . ARG A 1 86 ? 4.408 -10.697 -13.691 1.00 96.12 86 ARG A N 1
ATOM 674 C CA . ARG A 1 86 ? 4.896 -12.080 -13.731 1.00 96.12 86 ARG A CA 1
ATOM 675 C C . ARG A 1 86 ? 5.906 -12.374 -12.621 1.00 96.12 86 ARG A C 1
ATOM 677 O O . ARG A 1 86 ? 6.652 -11.473 -12.227 1.00 96.12 86 ARG A O 1
ATOM 684 N N . PRO A 1 87 ? 6.005 -13.642 -12.184 1.00 94.94 87 PRO A N 1
ATOM 685 C CA . PRO A 1 87 ? 7.101 -14.084 -11.336 1.00 94.94 87 PRO A CA 1
ATOM 686 C C . PRO A 1 87 ? 8.448 -14.048 -12.074 1.00 94.94 87 PRO A C 1
ATOM 688 O O . PRO A 1 87 ? 8.512 -14.167 -13.304 1.00 94.94 87 PRO A O 1
ATOM 691 N N . GLY A 1 88 ? 9.535 -13.911 -11.323 1.00 94.81 88 GLY A N 1
ATOM 692 C CA . GLY A 1 88 ? 10.896 -13.909 -11.842 1.00 94.81 88 GLY A CA 1
ATOM 693 C C . GLY A 1 88 ? 11.974 -13.747 -10.770 1.00 94.81 88 GLY A C 1
ATOM 694 O O . GLY A 1 88 ? 11.680 -13.788 -9.580 1.00 94.81 88 GLY A O 1
ATOM 695 N N . PRO A 1 89 ? 13.241 -13.585 -11.180 1.00 94.19 89 PRO A N 1
ATOM 696 C CA . PRO A 1 89 ? 14.371 -13.628 -10.254 1.00 94.19 89 PRO A CA 1
ATOM 697 C C . PRO A 1 89 ? 14.669 -12.291 -9.558 1.00 94.19 89 PRO A C 1
ATOM 699 O O . PRO A 1 89 ? 15.559 -12.248 -8.707 1.00 94.19 89 PRO A O 1
ATOM 702 N N . CYS A 1 90 ? 13.992 -11.204 -9.934 1.00 94.44 90 CYS A N 1
ATOM 703 C CA . CYS A 1 90 ? 14.266 -9.874 -9.403 1.00 94.44 90 CYS A CA 1
ATOM 704 C C . CYS A 1 90 ? 13.502 -9.626 -8.093 1.00 94.44 90 CYS A C 1
ATOM 706 O O . CYS A 1 90 ? 12.370 -10.075 -7.941 1.00 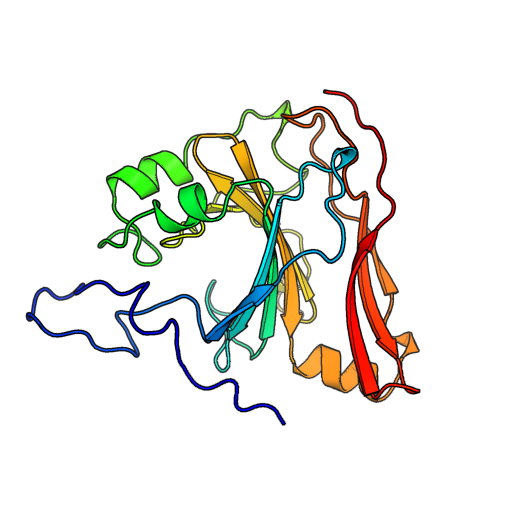94.44 90 CYS A O 1
ATOM 708 N N . ASP A 1 91 ? 14.157 -8.917 -7.168 1.00 89.31 91 ASP A N 1
ATOM 709 C CA . ASP A 1 91 ? 13.631 -8.467 -5.871 1.00 89.31 91 ASP A CA 1
ATOM 710 C C . ASP A 1 91 ? 12.689 -9.475 -5.168 1.00 89.31 91 ASP A C 1
ATOM 712 O O . ASP A 1 91 ? 13.119 -10.602 -4.873 1.00 89.31 91 ASP A O 1
ATOM 716 N N . VAL A 1 92 ? 11.418 -9.113 -4.935 1.00 91.81 92 VAL A N 1
ATOM 717 C CA . VAL A 1 92 ? 10.388 -9.960 -4.313 1.00 91.81 92 VAL A CA 1
ATOM 718 C C . VAL A 1 92 ? 9.715 -10.855 -5.370 1.00 91.81 92 VAL A C 1
ATOM 720 O O . VAL A 1 92 ? 8.520 -10.792 -5.663 1.00 91.81 92 VAL A O 1
ATOM 723 N N . LEU A 1 93 ? 10.539 -11.722 -5.966 1.00 93.94 93 LEU A N 1
ATOM 724 C CA . LEU A 1 93 ? 10.175 -12.745 -6.955 1.00 93.94 93 LEU A CA 1
ATOM 725 C C . LEU A 1 93 ? 9.454 -12.224 -8.207 1.00 93.94 93 LEU A C 1
ATOM 727 O O . LEU A 1 93 ? 8.688 -12.962 -8.823 1.00 93.94 93 LEU A O 1
ATOM 731 N N . ILE A 1 94 ? 9.705 -10.986 -8.622 1.00 96.19 94 ILE A N 1
ATOM 732 C CA . ILE A 1 94 ? 9.119 -10.376 -9.819 1.00 96.19 94 ILE A CA 1
ATOM 733 C C . ILE A 1 94 ? 10.002 -10.600 -11.061 1.00 96.19 94 ILE A C 1
ATOM 735 O O . ILE A 1 94 ? 11.231 -10.702 -11.006 1.00 96.19 94 ILE A O 1
ATOM 739 N N . ASN A 1 95 ? 9.379 -10.678 -12.237 1.00 97.44 95 ASN A N 1
ATOM 740 C CA . ASN A 1 95 ? 10.085 -10.661 -13.514 1.00 97.44 95 ASN A CA 1
ATOM 741 C C . ASN A 1 95 ? 10.882 -9.365 -13.688 1.00 97.44 95 ASN A C 1
ATOM 743 O O . ASN A 1 95 ? 10.353 -8.287 -13.476 1.00 97.44 95 ASN A O 1
ATOM 747 N N . CYS A 1 96 ? 12.129 -9.441 -14.153 1.00 97.44 96 CYS A N 1
ATOM 748 C CA . CYS A 1 96 ? 12.994 -8.261 -14.230 1.00 97.44 96 CYS A CA 1
ATOM 749 C C . CYS A 1 96 ? 12.523 -7.175 -15.217 1.00 97.44 96 CYS A C 1
ATOM 751 O O . CYS A 1 96 ? 12.806 -5.997 -15.008 1.00 97.44 96 CYS A O 1
ATOM 753 N N . THR A 1 97 ? 11.777 -7.527 -16.271 1.00 98.19 97 THR A N 1
ATOM 754 C CA . THR A 1 97 ? 11.119 -6.522 -17.125 1.00 98.19 97 THR A CA 1
ATOM 755 C C . THR A 1 97 ? 9.959 -5.859 -16.387 1.00 98.19 97 THR A C 1
ATOM 757 O O . THR A 1 97 ? 9.793 -4.645 -16.469 1.00 98.19 97 THR A O 1
ATOM 760 N N . ASP A 1 98 ? 9.183 -6.642 -15.636 1.00 98.44 98 ASP A N 1
ATOM 761 C CA . ASP A 1 98 ? 8.070 -6.115 -14.847 1.00 98.44 98 ASP A CA 1
ATOM 762 C C . ASP A 1 98 ? 8.570 -5.316 -13.633 1.00 98.44 98 ASP A C 1
ATOM 764 O O . ASP A 1 98 ? 7.925 -4.346 -13.262 1.00 98.44 98 ASP A O 1
ATOM 768 N N . TYR A 1 99 ? 9.739 -5.652 -13.078 1.00 98.50 99 TYR A N 1
ATOM 769 C CA . TYR A 1 99 ? 10.442 -4.896 -12.040 1.00 98.50 99 TYR A CA 1
ATOM 770 C C . TYR A 1 99 ? 10.781 -3.490 -12.528 1.00 98.50 99 TYR A C 1
ATOM 772 O O . TYR A 1 99 ? 10.356 -2.515 -11.921 1.00 98.50 99 TYR A O 1
ATOM 780 N N . ALA A 1 100 ? 11.461 -3.376 -13.677 1.00 98.31 100 ALA A N 1
ATOM 781 C CA . ALA A 1 100 ? 11.814 -2.079 -14.256 1.00 98.31 100 ALA A CA 1
ATOM 782 C C . ALA A 1 100 ? 10.578 -1.200 -14.512 1.00 98.31 100 ALA A C 1
ATOM 784 O O . ALA A 1 100 ? 10.645 0.024 -14.421 1.00 98.31 100 ALA A O 1
ATOM 785 N N . LYS A 1 101 ? 9.444 -1.837 -14.820 1.00 98.19 101 LYS A N 1
ATOM 786 C CA . LYS A 1 101 ? 8.152 -1.178 -14.980 1.00 98.19 101 LYS A CA 1
ATOM 787 C C . LYS A 1 101 ? 7.509 -0.798 -13.639 1.00 98.19 101 LYS A C 1
ATOM 789 O O . LYS A 1 101 ? 6.949 0.287 -13.517 1.00 98.19 101 LYS A O 1
ATOM 794 N N . ALA A 1 102 ? 7.584 -1.668 -12.636 1.00 98.25 102 ALA A N 1
ATOM 795 C CA . ALA A 1 102 ? 7.057 -1.431 -11.296 1.00 98.25 102 ALA A CA 1
ATOM 796 C C . ALA A 1 102 ? 7.782 -0.276 -10.586 1.00 98.25 102 ALA A C 1
ATOM 798 O O . ALA A 1 102 ? 7.136 0.533 -9.927 1.00 98.25 102 ALA A O 1
ATOM 799 N N . THR A 1 103 ? 9.098 -0.161 -10.780 1.00 98.00 103 THR A N 1
ATOM 800 C CA . THR A 1 103 ? 9.959 0.887 -10.204 1.00 98.00 103 THR A CA 1
ATOM 801 C C . THR A 1 103 ? 10.176 2.064 -11.162 1.00 98.00 103 THR A C 1
ATOM 803 O O . THR A 1 103 ? 11.177 2.780 -11.076 1.00 98.00 103 THR A O 1
ATOM 806 N N . ALA A 1 104 ? 9.296 2.237 -12.152 1.00 97.94 104 ALA A N 1
ATOM 807 C CA . ALA A 1 104 ? 9.338 3.411 -13.013 1.00 97.94 104 ALA A CA 1
ATOM 808 C C . ALA A 1 104 ? 9.048 4.669 -12.167 1.00 97.94 104 ALA A C 1
ATOM 810 O O . ALA A 1 104 ? 8.120 4.639 -11.354 1.00 97.94 104 ALA A O 1
ATOM 811 N N . PRO A 1 105 ? 9.792 5.781 -12.347 1.00 97.00 105 PRO A N 1
ATOM 812 C CA . PRO A 1 105 ? 9.625 6.965 -11.513 1.00 97.00 105 PRO A CA 1
ATOM 813 C C . PRO A 1 105 ? 8.190 7.490 -11.519 1.00 97.00 105 PRO A C 1
ATOM 815 O O . PRO A 1 105 ? 7.619 7.772 -12.574 1.00 97.00 105 PRO A O 1
ATOM 818 N N . ILE A 1 106 ? 7.638 7.691 -10.326 1.00 97.31 106 ILE A N 1
ATOM 819 C CA . ILE A 1 106 ? 6.359 8.376 -10.154 1.00 97.31 106 ILE A CA 1
ATOM 820 C C . ILE A 1 106 ? 6.619 9.880 -10.282 1.00 97.31 106 ILE A C 1
ATOM 822 O O . ILE A 1 106 ? 7.502 10.406 -9.595 1.00 97.31 106 ILE A O 1
ATOM 826 N N . PRO A 1 107 ? 5.881 10.608 -11.140 1.00 96.50 107 PRO A N 1
ATOM 827 C CA . PRO A 1 107 ? 6.019 12.054 -11.222 1.00 96.50 107 PRO A CA 1
ATOM 828 C C . PRO A 1 107 ? 5.849 12.704 -9.836 1.00 96.50 107 PRO A C 1
ATOM 830 O O . PRO A 1 107 ? 4.888 12.369 -9.142 1.00 96.50 107 PRO A O 1
ATOM 833 N N . PRO A 1 108 ? 6.701 13.669 -9.432 1.00 96.56 108 PRO A N 1
ATOM 834 C CA . PRO A 1 108 ? 6.708 14.195 -8.062 1.00 96.56 108 PRO A CA 1
ATOM 835 C C . PRO A 1 108 ? 5.360 14.721 -7.561 1.00 96.56 108 PRO A C 1
ATOM 837 O O . PRO A 1 108 ? 5.063 14.622 -6.378 1.00 96.56 108 PRO A O 1
ATOM 840 N N . ALA A 1 109 ? 4.519 15.247 -8.458 1.00 96.56 109 ALA A N 1
ATOM 841 C CA . ALA A 1 109 ? 3.189 15.728 -8.095 1.00 96.56 109 ALA A CA 1
ATOM 842 C C . ALA A 1 109 ? 2.273 14.615 -7.550 1.00 96.56 109 ALA A C 1
ATOM 844 O O . ALA A 1 109 ? 1.391 14.899 -6.738 1.00 96.56 109 ALA A O 1
ATOM 845 N N . TYR A 1 110 ? 2.502 13.376 -7.988 1.00 97.12 110 TYR A N 1
ATOM 846 C CA . TYR A 1 110 ? 1.712 12.195 -7.659 1.00 97.12 110 TYR A CA 1
ATOM 847 C C . TYR A 1 110 ? 2.362 11.301 -6.598 1.00 97.12 110 TYR A C 1
ATOM 849 O O . TYR A 1 110 ? 1.752 10.321 -6.177 1.00 97.12 110 TYR A O 1
ATOM 857 N N . MET A 1 111 ? 3.586 11.617 -6.169 1.00 97.75 111 MET A N 1
ATOM 858 C CA . MET A 1 111 ? 4.237 10.909 -5.074 1.00 97.75 111 MET A CA 1
ATOM 859 C C . MET A 1 111 ? 3.595 11.338 -3.746 1.00 97.75 111 MET A C 1
ATOM 861 O O . MET A 1 111 ? 3.538 12.542 -3.472 1.00 97.75 111 MET A O 1
ATOM 865 N N . PRO A 1 112 ? 3.101 10.403 -2.916 1.00 97.38 112 PRO A N 1
ATOM 866 C CA . PRO A 1 112 ? 2.592 10.737 -1.592 1.00 97.38 112 PRO A CA 1
ATOM 867 C C . PRO A 1 112 ? 3.681 11.365 -0.714 1.00 97.38 112 PRO A C 1
ATOM 869 O O . PRO A 1 112 ? 4.847 10.976 -0.785 1.00 97.38 112 PRO A O 1
ATOM 872 N N . ALA A 1 113 ? 3.314 12.350 0.108 1.00 96.81 113 ALA A N 1
ATOM 873 C CA . ALA A 1 113 ? 4.280 13.060 0.945 1.00 96.81 113 ALA A CA 1
ATOM 874 C C . ALA A 1 113 ? 5.055 12.103 1.870 1.00 96.81 113 ALA A C 1
ATOM 876 O O . ALA A 1 113 ? 4.447 11.273 2.540 1.00 96.81 113 ALA A O 1
ATOM 877 N N . ASP A 1 114 ? 6.381 12.259 1.918 1.00 97.44 114 ASP A N 1
ATOM 878 C CA . ASP A 1 114 ? 7.352 11.433 2.659 1.00 97.44 114 ASP A CA 1
ATOM 879 C C . ASP A 1 114 ? 7.517 9.980 2.181 1.00 97.44 114 ASP A C 1
ATOM 881 O O . ASP A 1 114 ? 8.387 9.275 2.689 1.00 97.44 114 ASP A O 1
ATOM 885 N N . TYR A 1 115 ? 6.750 9.530 1.185 1.00 98.25 115 TYR A N 1
ATOM 886 C CA . TYR A 1 115 ? 6.937 8.196 0.622 1.00 98.25 115 TYR A CA 1
ATOM 887 C C . TYR A 1 115 ? 8.144 8.167 -0.312 1.00 98.25 115 TYR A C 1
ATOM 889 O O . TYR A 1 115 ? 8.462 9.144 -0.997 1.00 98.25 115 TYR A O 1
ATOM 897 N N . GLN A 1 116 ? 8.781 7.004 -0.396 1.00 97.12 116 GLN A N 1
ATOM 898 C CA . GLN A 1 116 ? 9.888 6.743 -1.304 1.00 97.12 116 GLN A CA 1
ATOM 899 C C . GLN A 1 116 ? 9.784 5.369 -1.957 1.00 97.12 116 GLN A C 1
ATOM 901 O O . GLN A 1 116 ? 9.262 4.411 -1.387 1.00 97.12 116 GLN A O 1
ATOM 906 N N . ASP A 1 117 ? 10.341 5.293 -3.160 1.00 96.62 117 ASP A N 1
ATOM 907 C CA . ASP A 1 117 ? 10.614 4.039 -3.843 1.00 96.62 117 ASP A CA 1
ATOM 908 C C . ASP A 1 117 ? 11.918 3.437 -3.287 1.00 96.62 117 ASP A C 1
ATOM 910 O O . ASP A 1 117 ? 12.977 4.066 -3.355 1.00 96.62 117 ASP A O 1
ATOM 914 N N . GLN A 1 118 ? 11.837 2.238 -2.704 1.00 94.69 118 GLN A N 1
ATOM 915 C CA . GLN A 1 118 ? 12.999 1.439 -2.286 1.00 94.69 118 GLN A CA 1
ATOM 916 C C . GLN A 1 118 ? 13.209 0.190 -3.158 1.00 94.69 118 GLN A C 1
ATOM 918 O O . GLN A 1 118 ? 14.034 -0.659 -2.829 1.00 94.69 118 GLN A O 1
ATOM 923 N N . GLY A 1 119 ? 12.479 0.078 -4.267 1.00 95.25 119 GLY A N 1
ATOM 924 C CA . GLY A 1 119 ? 12.521 -1.061 -5.171 1.00 95.25 119 GLY A CA 1
ATOM 925 C C . GLY A 1 119 ? 11.859 -2.315 -4.611 1.00 95.25 119 GLY A C 1
ATOM 926 O O . GLY A 1 119 ? 12.270 -3.393 -5.007 1.00 95.25 119 GLY A O 1
ATOM 927 N N . LEU A 1 120 ? 10.876 -2.182 -3.711 1.00 95.44 120 LEU A N 1
ATOM 928 C CA . LEU A 1 120 ? 10.160 -3.289 -3.060 1.00 95.44 120 LEU A CA 1
ATOM 929 C C . LEU A 1 120 ? 9.030 -3.809 -3.965 1.00 95.44 120 LEU A C 1
ATOM 931 O O . LEU A 1 120 ? 7.838 -3.655 -3.677 1.00 95.44 120 LEU A O 1
ATOM 935 N N . ALA A 1 121 ? 9.409 -4.373 -5.108 1.00 96.94 121 ALA A N 1
ATOM 936 C CA . ALA A 1 121 ? 8.496 -4.787 -6.160 1.00 96.94 121 ALA A CA 1
ATOM 937 C C . ALA A 1 121 ? 8.200 -6.287 -6.109 1.00 96.94 121 ALA A C 1
ATOM 939 O O . ALA A 1 121 ? 9.053 -7.130 -6.385 1.00 96.94 121 ALA A O 1
ATOM 940 N N . GLU A 1 122 ? 6.939 -6.609 -5.823 1.00 95.50 122 GLU A N 1
ATOM 941 C CA . GLU A 1 122 ? 6.456 -7.977 -5.669 1.00 95.50 122 GLU A CA 1
ATOM 942 C C . GLU A 1 122 ? 5.702 -8.463 -6.906 1.00 95.50 122 GLU A C 1
ATOM 944 O O . GLU A 1 122 ? 4.903 -7.743 -7.526 1.00 95.50 122 GLU A O 1
ATOM 949 N N . VAL A 1 123 ? 5.939 -9.734 -7.248 1.00 95.12 123 VAL A N 1
ATOM 950 C CA . VAL A 1 123 ? 5.155 -10.450 -8.253 1.00 95.12 123 VAL A CA 1
ATOM 951 C C . VAL A 1 123 ? 3.670 -10.282 -7.989 1.00 95.12 123 VAL A C 1
ATOM 953 O O . VAL A 1 123 ? 3.161 -10.478 -6.890 1.00 95.12 123 VAL A O 1
ATOM 956 N N . ALA A 1 124 ? 2.951 -9.953 -9.053 1.00 94.56 124 ALA A N 1
ATOM 95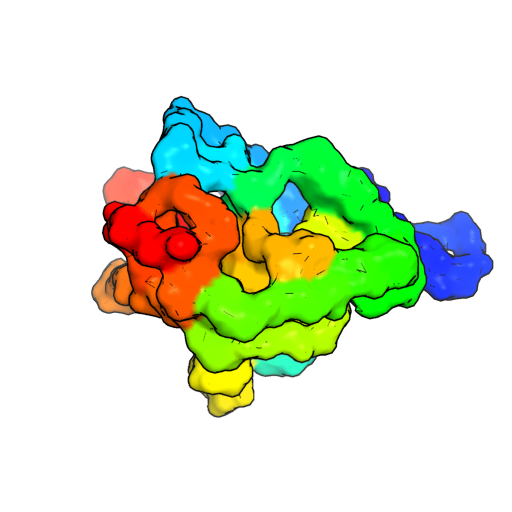7 C CA . ALA A 1 124 ? 1.520 -9.809 -8.983 1.00 94.56 124 ALA A CA 1
ATOM 958 C C . ALA A 1 124 ? 1.048 -8.730 -7.989 1.00 94.56 124 ALA A C 1
ATOM 960 O O . ALA A 1 124 ? -0.114 -8.710 -7.633 1.00 94.56 124 ALA A O 1
ATOM 961 N N . MET A 1 125 ? 1.875 -7.772 -7.575 1.00 95.12 125 MET A N 1
ATOM 962 C CA . MET A 1 125 ? 1.395 -6.582 -6.855 1.00 95.12 125 MET A CA 1
ATOM 963 C C . MET A 1 125 ? 1.928 -5.308 -7.496 1.00 95.12 125 MET A C 1
ATOM 965 O O . MET A 1 125 ? 1.142 -4.413 -7.818 1.00 95.12 125 MET A O 1
ATOM 969 N N . GLY A 1 126 ? 3.225 -5.288 -7.793 1.00 97.38 126 GLY A N 1
ATOM 970 C CA . GLY A 1 126 ? 3.953 -4.088 -8.181 1.00 97.38 126 GLY A CA 1
ATOM 971 C C . GLY A 1 126 ? 4.822 -3.597 -7.029 1.00 97.38 126 GLY A C 1
ATOM 972 O O . GLY A 1 126 ? 5.163 -4.365 -6.133 1.00 97.38 126 GLY A O 1
ATOM 973 N N . ASN A 1 127 ? 5.211 -2.331 -7.088 1.00 98.25 127 ASN A N 1
ATOM 974 C CA . ASN A 1 127 ? 6.129 -1.726 -6.137 1.00 98.25 127 ASN A CA 1
ATOM 975 C C . ASN A 1 127 ? 5.406 -1.215 -4.889 1.00 98.25 127 ASN A C 1
ATOM 977 O O . ASN A 1 127 ? 4.367 -0.568 -5.013 1.00 98.25 127 ASN A O 1
ATOM 981 N N . HIS A 1 128 ? 5.980 -1.466 -3.717 1.00 97.75 128 HIS A N 1
ATOM 982 C CA . HIS A 1 128 ? 5.512 -0.953 -2.434 1.00 97.75 128 HIS A CA 1
ATOM 983 C C . HIS A 1 128 ? 6.315 0.295 -2.067 1.00 97.75 128 HIS A C 1
ATOM 985 O O . HIS A 1 128 ? 7.508 0.237 -1.761 1.00 97.75 128 HIS A O 1
ATOM 991 N N . LEU A 1 129 ? 5.650 1.446 -2.100 1.00 98.19 129 LEU A N 1
ATOM 992 C CA . LEU A 1 129 ? 6.216 2.712 -1.658 1.00 98.19 129 LEU A CA 1
ATOM 993 C C . LEU A 1 129 ? 6.076 2.806 -0.143 1.00 98.19 129 LEU A C 1
ATOM 995 O O . LEU A 1 129 ? 4.976 2.655 0.395 1.00 98.19 129 LEU A O 1
ATOM 999 N N . ILE A 1 130 ? 7.173 3.122 0.533 1.00 95.56 130 ILE A N 1
ATOM 1000 C CA . ILE A 1 130 ? 7.244 3.144 1.997 1.00 95.56 130 ILE A CA 1
ATOM 1001 C C . ILE A 1 130 ? 7.457 4.566 2.509 1.00 95.56 130 ILE A C 1
ATOM 1003 O O . ILE A 1 130 ? 8.131 5.367 1.864 1.00 95.56 130 ILE A O 1
ATOM 1007 N N . ASP A 1 131 ? 6.923 4.856 3.693 1.00 96.88 131 ASP A N 1
ATOM 1008 C CA . ASP A 1 131 ? 7.199 6.075 4.454 1.00 96.88 131 ASP A CA 1
ATOM 1009 C C . ASP A 1 131 ? 8.196 5.760 5.585 1.00 96.88 131 ASP A C 1
ATOM 1011 O O . ASP A 1 131 ? 7.799 5.257 6.639 1.00 96.88 131 ASP A O 1
ATOM 1015 N N . PRO A 1 132 ? 9.495 6.059 5.416 1.00 94.50 132 PRO A N 1
ATOM 1016 C CA . PRO A 1 132 ? 10.521 5.718 6.398 1.00 94.50 132 PRO A CA 1
ATOM 1017 C C . PRO A 1 132 ? 10.473 6.614 7.641 1.00 94.50 132 PRO A C 1
ATOM 1019 O O . PRO A 1 132 ? 11.260 6.414 8.563 1.00 94.50 132 PRO A O 1
ATOM 1022 N N . THR A 1 133 ? 9.598 7.627 7.668 1.00 95.44 133 THR A N 1
ATOM 1023 C CA . THR A 1 133 ? 9.363 8.462 8.855 1.00 95.44 133 THR A CA 1
ATOM 1024 C C . THR A 1 133 ? 8.346 7.830 9.810 1.00 95.44 133 THR A C 1
ATOM 1026 O O . THR A 1 133 ? 8.136 8.329 10.923 1.00 95.44 133 THR A O 1
ATOM 1029 N N . ALA A 1 134 ? 7.686 6.747 9.383 1.00 93.81 134 ALA A N 1
ATOM 1030 C CA . ALA A 1 134 ? 6.673 6.070 10.171 1.00 93.81 134 ALA A CA 1
ATOM 1031 C C . ALA A 1 134 ? 7.288 5.332 11.386 1.00 93.81 134 ALA A C 1
ATOM 1033 O O . ALA A 1 134 ? 8.453 4.923 11.359 1.00 93.81 134 ALA A O 1
ATOM 1034 N N . PRO A 1 135 ? 6.545 5.182 12.502 1.00 92.56 135 PRO A N 1
ATOM 1035 C CA . PRO A 1 135 ? 7.090 4.694 13.773 1.00 92.56 135 PRO A CA 1
ATOM 1036 C C . PRO A 1 135 ? 7.805 3.337 13.712 1.00 92.56 135 PRO A C 1
ATOM 1038 O O . PRO A 1 135 ? 8.786 3.135 14.436 1.00 92.56 135 PRO A O 1
ATOM 1041 N N . GLU A 1 136 ? 7.330 2.417 12.876 1.00 92.94 136 GLU A N 1
ATOM 1042 C CA . GLU A 1 136 ? 7.879 1.070 12.720 1.00 92.94 136 GLU A CA 1
ATOM 1043 C C . GLU A 1 136 ? 9.326 1.078 12.200 1.00 92.94 136 GLU A C 1
ATOM 1045 O O . GLU A 1 136 ? 10.114 0.210 12.568 1.00 92.94 136 GLU A O 1
ATOM 1050 N N . TRP A 1 137 ? 9.717 2.122 11.464 1.00 92.31 137 TRP A N 1
ATOM 1051 C CA . TRP A 1 137 ? 11.070 2.321 10.937 1.00 92.31 137 TRP A CA 1
ATOM 1052 C C . TRP A 1 137 ? 12.058 2.862 11.980 1.00 92.31 137 TRP A C 1
ATOM 1054 O O . TRP A 1 137 ? 13.245 3.038 11.705 1.00 92.31 137 TRP A O 1
ATOM 1064 N N . HIS A 1 138 ? 11.590 3.118 13.204 1.00 92.56 138 HIS A N 1
ATOM 1065 C CA . HIS A 1 138 ? 12.368 3.731 14.281 1.00 92.56 138 HIS A CA 1
ATOM 1066 C C . HIS A 1 138 ? 12.398 2.871 15.554 1.00 92.56 138 HIS A C 1
ATOM 1068 O O . HIS A 1 138 ? 12.407 3.399 16.667 1.00 92.56 138 HIS A O 1
ATOM 1074 N N . HIS A 1 139 ? 12.405 1.541 15.394 1.00 80.94 139 HIS A N 1
ATOM 1075 C CA . HIS A 1 139 ? 12.482 0.545 16.476 1.00 80.94 139 HIS A CA 1
ATOM 1076 C C . HIS A 1 139 ? 11.347 0.624 17.511 1.00 80.94 139 HIS A C 1
ATOM 1078 O O . HIS A 1 139 ? 11.501 0.176 18.648 1.00 80.94 139 HIS A O 1
ATOM 1084 N N . LYS A 1 140 ? 10.188 1.174 17.131 1.00 82.69 140 LYS A N 1
ATOM 1085 C CA . LYS A 1 140 ? 9.004 1.247 18.005 1.00 82.69 140 LYS A CA 1
ATOM 1086 C C . LYS A 1 140 ? 8.088 0.023 17.893 1.00 82.69 140 LYS A C 1
ATOM 1088 O O . LYS A 1 140 ? 7.086 -0.045 18.599 1.00 82.69 140 LYS A O 1
ATOM 1093 N N . GLY A 1 141 ? 8.458 -0.942 17.050 1.00 89.94 141 GLY A N 1
ATOM 1094 C CA . GLY A 1 141 ? 7.647 -2.113 16.728 1.00 89.94 141 GLY A CA 1
ATOM 1095 C C . GLY A 1 141 ? 6.532 -1.797 15.730 1.00 89.94 141 GLY A C 1
ATOM 1096 O O . GLY A 1 141 ? 6.215 -0.638 15.469 1.00 89.94 141 GLY A O 1
ATOM 1097 N N . PHE A 1 142 ? 5.941 -2.853 15.173 1.00 95.50 142 PHE A N 1
ATOM 1098 C CA . PHE A 1 142 ? 4.914 -2.754 14.141 1.00 95.50 142 PHE A CA 1
ATOM 1099 C C . PHE A 1 142 ? 3.507 -3.008 14.698 1.00 95.50 142 PHE A C 1
ATOM 1101 O O . PHE A 1 142 ? 3.184 -4.099 15.182 1.00 95.50 142 PHE A O 1
ATOM 1108 N N . THR A 1 143 ? 2.655 -1.984 14.616 1.00 96.50 143 THR A N 1
ATOM 1109 C CA . THR A 1 143 ? 1.229 -2.056 14.969 1.00 96.50 143 THR A CA 1
ATOM 1110 C C . THR A 1 143 ? 0.356 -2.035 13.724 1.00 96.50 143 THR A C 1
ATOM 1112 O O . THR A 1 143 ? -0.394 -2.972 13.470 1.00 96.50 143 THR A O 1
ATOM 1115 N N . HIS A 1 144 ? 0.453 -0.968 12.943 1.00 97.06 144 HIS A N 1
ATOM 1116 C CA . HIS A 1 144 ? -0.195 -0.807 11.656 1.00 97.06 144 HIS A CA 1
ATOM 1117 C C . HIS A 1 144 ? 0.571 0.221 10.827 1.00 97.06 144 HIS A C 1
ATOM 1119 O O . HIS A 1 144 ? 1.182 1.135 11.379 1.00 97.06 144 HIS A O 1
ATOM 1125 N N . ALA A 1 145 ? 0.497 0.080 9.511 1.00 97.25 145 ALA A N 1
ATOM 1126 C CA . ALA A 1 145 ? 1.170 0.933 8.544 1.00 97.25 145 ALA A CA 1
ATOM 1127 C C . ALA A 1 145 ? 0.226 1.228 7.379 1.00 97.25 145 ALA A C 1
ATOM 1129 O O . ALA A 1 145 ? -0.829 0.601 7.243 1.00 97.25 145 ALA A O 1
ATOM 1130 N N . PHE A 1 146 ? 0.600 2.199 6.555 1.00 98.25 146 PHE A N 1
ATOM 1131 C CA . PHE A 1 146 ? -0.072 2.456 5.292 1.00 98.25 146 PHE A CA 1
ATOM 1132 C C . PHE A 1 146 ? 0.967 2.451 4.185 1.00 98.25 146 PHE A C 1
ATOM 1134 O O . PHE A 1 146 ? 1.995 3.111 4.307 1.00 98.25 146 PHE A O 1
ATOM 1141 N N . ILE A 1 147 ? 0.688 1.702 3.130 1.00 98.31 147 ILE A N 1
ATOM 1142 C CA . ILE A 1 147 ? 1.555 1.541 1.974 1.00 98.31 147 ILE A CA 1
ATOM 1143 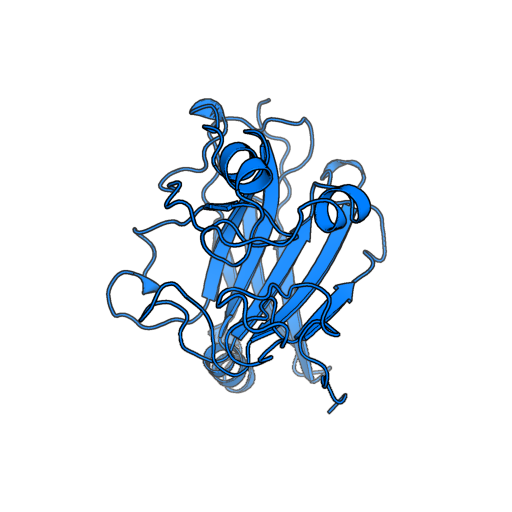C C . ILE A 1 147 ? 0.792 1.980 0.728 1.00 98.31 147 ILE A C 1
ATOM 1145 O O . ILE A 1 147 ? -0.424 1.789 0.595 1.00 98.31 147 ILE A O 1
ATOM 1149 N N . TYR A 1 148 ? 1.525 2.605 -0.188 1.00 98.69 148 TYR A N 1
ATOM 1150 C CA . TYR A 1 148 ? 1.045 2.883 -1.531 1.00 98.69 148 TYR A CA 1
ATOM 1151 C C . TYR A 1 148 ? 1.673 1.901 -2.506 1.00 98.69 148 TYR A C 1
ATOM 1153 O O . TYR A 1 148 ? 2.883 1.700 -2.509 1.00 98.69 148 TYR A O 1
ATOM 1161 N N . GLY A 1 149 ? 0.845 1.342 -3.374 1.00 98.31 149 GLY A N 1
ATOM 1162 C CA . GLY A 1 149 ? 1.283 0.506 -4.473 1.00 98.31 149 GLY A CA 1
ATOM 1163 C C . GLY A 1 149 ? 1.505 1.285 -5.749 1.00 98.31 149 GLY A C 1
ATOM 1164 O O . GLY A 1 149 ? 0.712 2.178 -6.055 1.00 98.31 149 GLY A O 1
ATOM 1165 N N . ALA A 1 150 ? 2.510 0.908 -6.533 1.00 98.38 150 ALA A N 1
ATOM 1166 C CA . ALA A 1 150 ? 2.791 1.529 -7.817 1.00 98.38 150 ALA A CA 1
ATOM 1167 C C . ALA A 1 150 ? 3.142 0.537 -8.929 1.00 98.38 150 ALA A C 1
ATOM 1169 O O . ALA A 1 150 ? 3.699 -0.540 -8.704 1.00 98.38 150 ALA A O 1
ATOM 1170 N N . TYR A 1 151 ? 2.807 0.920 -10.158 1.00 98.38 151 TYR A N 1
ATOM 1171 C CA . TYR A 1 151 ? 3.228 0.232 -11.372 1.00 98.38 151 TYR A CA 1
ATOM 1172 C C . TYR A 1 151 ? 3.174 1.200 -12.558 1.00 98.38 151 TYR A C 1
ATOM 1174 O O . TYR A 1 151 ? 2.181 1.901 -12.723 1.00 98.38 151 TYR A O 1
ATOM 1182 N N . ASP A 1 152 ? 4.209 1.227 -13.402 1.00 97.56 152 ASP A N 1
ATOM 1183 C CA . ASP A 1 152 ? 4.267 2.074 -14.610 1.00 97.56 152 ASP A CA 1
ATOM 1184 C C . ASP A 1 152 ? 4.135 3.585 -14.338 1.00 97.56 152 ASP A C 1
ATOM 1186 O O . ASP A 1 152 ? 3.537 4.321 -15.119 1.00 97.56 152 ASP A O 1
ATOM 1190 N N . GLY A 1 153 ? 4.654 4.058 -13.198 1.00 97.12 153 GLY A N 1
ATOM 1191 C CA . GLY A 1 153 ? 4.544 5.464 -12.786 1.00 97.12 153 GLY A CA 1
ATOM 1192 C C . GLY A 1 153 ? 3.158 5.874 -12.259 1.00 97.12 153 GLY A C 1
ATOM 1193 O O . GLY A 1 153 ? 2.926 7.056 -11.979 1.00 97.12 153 GLY A O 1
ATOM 1194 N N . GLU A 1 154 ? 2.238 4.922 -12.087 1.00 97.50 154 GLU A N 1
ATOM 1195 C CA . GLU A 1 154 ? 0.898 5.139 -11.536 1.00 97.50 154 GLU A CA 1
ATOM 1196 C C . GLU A 1 154 ? 0.735 4.482 -10.162 1.00 97.50 154 GLU A C 1
ATOM 1198 O O . GLU A 1 154 ? 1.296 3.418 -9.902 1.00 97.50 154 GLU A O 1
ATOM 1203 N N . LEU A 1 155 ? -0.078 5.093 -9.291 1.00 97.69 155 LEU A N 1
ATOM 1204 C CA . LEU A 1 155 ? -0.524 4.459 -8.050 1.00 97.69 155 LEU A CA 1
ATOM 1205 C C . LEU A 1 155 ? -1.594 3.402 -8.363 1.00 97.69 155 LEU A C 1
ATOM 1207 O O . LEU A 1 155 ? -2.611 3.703 -8.991 1.00 97.69 155 LEU A O 1
ATOM 1211 N N . THR A 1 156 ? -1.396 2.163 -7.912 1.00 98.06 156 THR A N 1
ATOM 1212 C CA . THR A 1 156 ? -2.230 1.011 -8.299 1.00 98.06 156 THR A CA 1
ATOM 1213 C C . THR A 1 156 ? -2.970 0.343 -7.147 1.00 98.06 156 THR A C 1
ATOM 1215 O O . THR A 1 156 ? -3.970 -0.345 -7.398 1.00 98.06 156 THR A O 1
ATOM 1218 N N . PHE A 1 157 ? -2.549 0.558 -5.899 1.00 98.12 157 PHE A N 1
ATOM 1219 C CA . PHE A 1 157 ? -3.272 0.112 -4.708 1.00 98.12 157 PHE A CA 1
ATOM 1220 C C . PHE A 1 157 ? -2.967 0.960 -3.472 1.00 98.12 157 PHE A C 1
ATOM 1222 O O . PHE A 1 157 ? -1.997 1.712 -3.430 1.00 98.12 157 PHE A O 1
ATOM 1229 N N . LEU A 1 158 ? -3.837 0.826 -2.474 1.00 98.44 158 LEU A N 1
ATOM 1230 C CA . LEU A 1 158 ? -3.726 1.414 -1.144 1.00 98.44 158 LEU A CA 1
ATOM 1231 C C . LEU A 1 158 ? -3.771 0.281 -0.125 1.00 98.44 158 LEU A C 1
ATOM 1233 O O . LEU A 1 158 ? -4.670 -0.555 -0.210 1.00 98.44 158 LEU A O 1
ATOM 1237 N N . GLU A 1 159 ? -2.857 0.250 0.833 1.00 98.50 159 GLU A N 1
ATOM 1238 C CA . GLU A 1 159 ? -2.679 -0.919 1.691 1.00 98.50 159 GLU A CA 1
ATOM 1239 C C . GLU A 1 159 ? -2.490 -0.520 3.158 1.00 98.50 159 GLU A C 1
ATOM 1241 O O . GLU A 1 159 ? -1.394 -0.174 3.594 1.00 98.50 159 GLU A O 1
ATOM 1246 N N . PRO A 1 160 ? -3.559 -0.576 3.965 1.00 98.31 160 PRO A N 1
ATOM 1247 C CA . PRO A 1 160 ? -3.419 -0.652 5.405 1.00 98.31 160 PRO A CA 1
ATOM 1248 C C . PRO A 1 160 ? -2.916 -2.044 5.801 1.00 98.31 160 PRO A C 1
ATOM 1250 O O . PRO A 1 160 ? -3.613 -3.042 5.590 1.00 98.31 160 PRO A O 1
ATOM 1253 N N . MET A 1 161 ? -1.750 -2.091 6.437 1.00 98.19 161 MET A N 1
ATOM 1254 C CA . MET A 1 161 ? -1.237 -3.292 7.093 1.00 98.19 161 MET A CA 1
ATOM 1255 C C . MET A 1 161 ? -1.520 -3.220 8.596 1.00 98.19 161 MET A C 1
ATOM 1257 O O . MET A 1 161 ? -1.499 -2.137 9.185 1.00 98.19 161 MET A O 1
ATOM 1261 N N . VAL A 1 162 ? -1.766 -4.356 9.251 1.00 98.38 162 VAL A N 1
ATOM 1262 C CA . VAL A 1 162 ? -1.989 -4.409 10.706 1.00 98.38 162 VAL A CA 1
ATOM 1263 C C . VAL A 1 162 ? -1.473 -5.698 11.337 1.00 98.38 162 VAL A C 1
ATOM 1265 O O . VAL A 1 162 ? -1.811 -6.800 10.902 1.00 98.38 162 VAL A O 1
ATOM 1268 N N . SER A 1 163 ? -0.699 -5.572 12.414 1.00 98.00 163 SER A N 1
ATOM 1269 C CA . SER A 1 163 ? -0.187 -6.719 13.156 1.00 98.00 163 SER A CA 1
ATOM 1270 C C . SER A 1 163 ? -1.281 -7.423 13.956 1.00 98.00 163 SER A C 1
ATOM 1272 O O . SER A 1 163 ? -2.212 -6.815 14.498 1.00 98.00 163 SER A O 1
ATOM 1274 N N . ILE A 1 164 ? -1.167 -8.747 14.058 1.00 97.94 164 ILE A N 1
ATOM 1275 C CA . ILE A 1 164 ? -2.105 -9.573 14.823 1.00 97.94 164 ILE A CA 1
ATOM 1276 C C . ILE A 1 164 ? -2.079 -9.190 16.310 1.00 97.94 164 ILE A C 1
ATOM 1278 O O . ILE A 1 164 ? -3.127 -9.147 16.957 1.00 97.94 164 ILE A O 1
ATOM 1282 N N . ASP A 1 165 ? -0.912 -8.831 16.846 1.00 97.44 165 ASP A N 1
ATOM 1283 C CA . ASP A 1 165 ? -0.770 -8.376 18.232 1.00 97.44 165 ASP A CA 1
ATOM 1284 C C . ASP A 1 165 ? -1.512 -7.062 18.498 1.00 97.44 165 ASP A C 1
ATOM 1286 O O . ASP A 1 165 ? -2.131 -6.894 19.560 1.00 97.44 165 ASP A O 1
ATOM 1290 N N . TRP A 1 166 ? -1.525 -6.148 17.523 1.00 97.44 166 TRP A N 1
ATOM 1291 C CA . TRP A 1 166 ? -2.322 -4.930 17.617 1.00 97.44 166 TRP A CA 1
ATOM 1292 C C . TRP A 1 166 ? -3.822 -5.229 17.612 1.00 97.44 166 TRP A C 1
ATOM 1294 O O . TRP A 1 166 ? -4.547 -4.715 18.465 1.00 97.44 166 TRP A O 1
ATOM 1304 N N . LEU A 1 167 ? -4.297 -6.119 16.734 1.00 98.25 167 LEU A N 1
ATOM 1305 C CA . LEU A 1 167 ? -5.704 -6.544 16.726 1.00 98.25 167 LEU A CA 1
ATOM 1306 C C . LEU A 1 167 ? -6.116 -7.200 18.054 1.00 98.25 167 LEU A C 1
ATOM 1308 O O . LEU A 1 167 ? -7.185 -6.898 18.584 1.00 98.25 167 LEU A O 1
ATOM 1312 N N . ASN A 1 168 ? -5.254 -8.033 18.642 1.00 97.94 168 ASN A N 1
ATOM 1313 C CA . ASN A 1 168 ? -5.486 -8.633 19.960 1.00 97.94 168 ASN A CA 1
ATOM 1314 C C . ASN A 1 168 ? -5.561 -7.578 21.074 1.00 97.94 168 ASN A C 1
ATOM 1316 O O . ASN A 1 168 ? -6.378 -7.676 21.991 1.00 97.94 168 ASN A O 1
ATOM 1320 N N . THR A 1 169 ? -4.717 -6.549 21.008 1.00 97.38 169 THR A N 1
ATOM 1321 C CA . THR A 1 169 ? -4.768 -5.408 21.933 1.00 97.38 169 THR A CA 1
ATOM 1322 C C . THR A 1 169 ? -6.071 -4.635 21.773 1.00 97.38 169 THR A C 1
ATOM 1324 O O . THR A 1 169 ? -6.762 -4.387 22.760 1.00 97.38 169 THR A O 1
ATOM 1327 N N . LEU A 1 170 ? -6.477 -4.373 20.534 1.00 97.25 170 LEU A N 1
ATOM 1328 C CA . LEU A 1 170 ? -7.719 -3.689 20.205 1.00 97.25 170 LEU A CA 1
ATOM 1329 C C . LEU A 1 170 ? -8.977 -4.463 20.641 1.00 97.25 170 LEU A C 1
ATOM 1331 O O . LEU A 1 170 ? -9.960 -3.852 21.062 1.00 97.25 170 LEU A O 1
ATOM 1335 N N . ALA A 1 171 ? -8.956 -5.797 20.571 1.00 97.50 171 ALA A N 1
ATOM 1336 C CA . ALA A 1 171 ? -10.044 -6.639 21.071 1.00 97.50 171 ALA A CA 1
ATOM 1337 C C . ALA A 1 171 ? -10.207 -6.556 22.596 1.00 97.50 171 ALA A C 1
ATOM 1339 O O . ALA A 1 171 ? -11.327 -6.644 23.102 1.00 97.50 171 ALA A O 1
ATOM 1340 N N . ARG A 1 172 ? -9.096 -6.375 23.324 1.00 97.31 172 ARG A N 1
ATOM 1341 C CA . ARG A 1 172 ? -9.083 -6.222 24.788 1.00 97.31 172 ARG A CA 1
ATOM 1342 C C . ARG A 1 172 ? -9.489 -4.817 25.226 1.00 97.31 172 ARG A C 1
ATOM 1344 O O . ARG A 1 172 ? -10.215 -4.684 26.205 1.00 97.31 172 ARG A O 1
ATOM 1351 N N . ASP A 1 173 ? -9.059 -3.791 24.496 1.00 96.62 173 ASP A N 1
ATOM 1352 C CA . ASP A 1 173 ? -9.442 -2.403 24.743 1.00 96.62 173 ASP A CA 1
ATOM 1353 C C . ASP A 1 173 ? -9.628 -1.628 23.432 1.00 96.62 173 ASP A C 1
ATOM 1355 O O . ASP A 1 173 ? -8.675 -1.166 22.797 1.00 96.62 173 ASP A O 1
ATOM 1359 N N . ARG A 1 174 ? -10.900 -1.422 23.071 1.00 93.56 174 ARG A N 1
ATOM 1360 C CA . ARG A 1 174 ? -11.308 -0.742 21.835 1.00 93.56 174 ARG A CA 1
ATOM 1361 C C . ARG A 1 174 ? -10.843 0.713 21.732 1.00 93.56 174 ARG A C 1
ATOM 1363 O O . ARG A 1 174 ? -10.913 1.269 20.639 1.00 93.56 174 ARG A O 1
ATOM 1370 N N . ASN A 1 175 ? -10.419 1.337 22.834 1.00 94.50 175 ASN A N 1
ATOM 1371 C CA . ASN A 1 175 ? -9.963 2.729 22.839 1.00 94.50 175 ASN A CA 1
ATOM 1372 C C . ASN A 1 175 ? -8.631 2.917 22.099 1.00 94.50 175 ASN A C 1
ATOM 1374 O O . ASN A 1 175 ? -8.299 4.037 21.732 1.00 94.50 175 ASN A O 1
ATOM 1378 N N . HIS A 1 176 ? -7.905 1.826 21.836 1.00 92.62 176 HIS A N 1
ATOM 1379 C CA . HIS A 1 176 ? -6.726 1.827 20.970 1.00 92.62 176 HIS A CA 1
ATOM 1380 C C . HIS A 1 176 ? -7.087 1.965 19.482 1.00 92.62 176 HIS A C 1
ATOM 1382 O O . HIS A 1 176 ? -6.230 2.270 18.661 1.00 92.62 176 HIS A O 1
ATOM 1388 N N . GLY A 1 177 ? -8.347 1.720 19.113 1.00 93.69 177 GLY A N 1
ATOM 1389 C CA . GLY A 1 177 ? -8.809 1.807 17.733 1.00 93.69 177 GLY A CA 1
ATOM 1390 C C . GLY A 1 177 ? -9.039 3.245 17.306 1.00 93.69 177 GLY A C 1
ATOM 1391 O O . GLY A 1 177 ? -9.196 4.148 18.124 1.00 93.69 177 GLY A O 1
ATOM 1392 N N . GLY A 1 178 ? -9.128 3.467 16.002 1.00 96.75 178 GLY A N 1
ATOM 1393 C CA . GLY A 1 178 ? -9.303 4.816 15.492 1.00 96.75 178 GLY A CA 1
ATOM 1394 C C . GLY A 1 178 ? -9.007 4.934 14.014 1.00 96.75 178 GLY A C 1
ATOM 1395 O O . GLY A 1 178 ? -8.965 3.938 13.293 1.00 96.75 178 GLY A O 1
ATOM 1396 N N . CYS A 1 179 ? -8.842 6.180 13.588 1.00 98.25 179 CYS A N 1
ATOM 1397 C CA . CYS A 1 179 ? -8.472 6.535 12.230 1.00 98.25 179 CYS A CA 1
ATOM 1398 C C . CYS A 1 179 ? -7.139 7.265 12.227 1.00 98.25 179 CYS A C 1
ATOM 1400 O O . CYS A 1 179 ? -6.938 8.183 13.025 1.00 98.25 179 CYS A O 1
ATOM 1402 N N . THR A 1 180 ? -6.299 6.918 11.265 1.00 98.00 180 THR A N 1
ATOM 1403 C CA . THR A 1 180 ? -5.011 7.552 11.017 1.00 98.00 180 THR A CA 1
ATOM 1404 C C . THR A 1 180 ? -5.090 8.329 9.700 1.00 98.00 180 THR A C 1
ATOM 1406 O O . THR A 1 180 ? -5.629 7.800 8.722 1.00 98.00 180 THR A O 1
ATOM 1409 N N . PRO A 1 181 ? -4.607 9.586 9.652 1.00 98.00 181 PRO A N 1
ATOM 1410 C CA . PRO A 1 181 ? -4.477 10.330 8.402 1.00 98.00 181 PRO A CA 1
ATOM 1411 C C . PRO A 1 181 ? -3.606 9.596 7.383 1.00 98.00 181 PRO A C 1
ATOM 1413 O O . PRO A 1 181 ? -2.574 9.031 7.739 1.00 98.00 181 PRO A O 1
ATOM 1416 N N . ILE A 1 182 ? -4.012 9.637 6.118 1.00 98.19 182 ILE A N 1
ATOM 1417 C CA . ILE A 1 182 ? -3.208 9.168 4.991 1.00 98.19 182 ILE A CA 1
ATOM 1418 C C . ILE A 1 182 ? -2.450 10.375 4.434 1.00 98.19 182 ILE A C 1
ATOM 1420 O O . ILE A 1 182 ? -3.075 11.373 4.069 1.00 98.19 182 ILE A O 1
ATOM 1424 N N . LYS A 1 183 ? -1.114 10.302 4.367 1.00 97.75 183 LYS A N 1
ATOM 1425 C CA . LYS A 1 183 ? -0.305 11.347 3.723 1.00 97.75 183 LYS A CA 1
ATOM 1426 C C . LYS A 1 183 ? -0.621 11.366 2.228 1.00 97.75 183 LYS A C 1
ATOM 1428 O O . LYS A 1 183 ? -0.434 10.366 1.548 1.00 97.75 183 LYS A O 1
ATOM 1433 N N . GLN A 1 184 ? -1.116 12.496 1.737 1.00 96.81 184 GLN A N 1
ATOM 1434 C CA . GLN A 1 184 ? -1.602 12.627 0.364 1.00 96.81 184 GLN A CA 1
ATOM 1435 C C . GLN A 1 184 ? -0.470 12.994 -0.609 1.00 96.81 184 GLN A C 1
ATOM 1437 O O . GLN A 1 184 ? 0.494 13.657 -0.208 1.00 96.81 184 GLN A O 1
ATOM 1442 N N . PRO A 1 185 ? -0.585 12.636 -1.899 1.00 96.62 185 PRO A N 1
ATOM 1443 C CA . PRO A 1 185 ? 0.168 13.312 -2.945 1.00 96.62 185 PRO A CA 1
ATOM 1444 C C . PRO A 1 185 ? -0.356 14.742 -3.140 1.00 96.62 185 PRO A C 1
ATOM 1446 O O . PRO A 1 185 ? -1.482 15.071 -2.764 1.00 96.62 185 PRO A O 1
ATOM 1449 N N . SER A 1 186 ? 0.444 15.608 -3.765 1.00 95.31 186 SER A N 1
ATOM 1450 C CA . SER A 1 186 ? 0.004 16.987 -4.046 1.00 95.31 186 SER A CA 1
ATOM 1451 C C . SER A 1 186 ? -1.146 17.051 -5.062 1.00 95.31 186 SER A C 1
ATOM 1453 O O . SER A 1 186 ? -1.952 17.981 -5.039 1.00 95.31 186 SER A O 1
ATOM 1455 N N . ARG A 1 187 ? -1.209 16.059 -5.957 1.00 95.31 187 ARG A N 1
ATOM 1456 C CA . ARG A 1 187 ? -2.238 15.846 -6.977 1.00 95.31 187 ARG A CA 1
ATOM 1457 C C . ARG A 1 187 ? -2.439 14.347 -7.148 1.00 95.31 187 ARG A C 1
ATOM 1459 O O . ARG A 1 187 ? -1.506 13.575 -6.952 1.00 95.31 187 ARG A O 1
ATOM 1466 N N . TRP A 1 188 ? -3.625 13.934 -7.561 1.00 94.81 188 TRP A N 1
ATOM 1467 C CA . TRP A 1 188 ? -3.890 12.536 -7.906 1.00 94.81 188 TRP A CA 1
ATOM 1468 C C . TRP A 1 188 ? -3.817 12.333 -9.422 1.00 94.81 188 TRP A C 1
ATOM 1470 O O . TRP A 1 188 ? -4.310 13.179 -10.162 1.00 94.81 188 TRP A O 1
ATOM 1480 N N . GLN A 1 189 ? -3.258 11.209 -9.902 1.00 92.62 189 GLN A N 1
ATOM 1481 C CA . GLN A 1 189 ? -3.204 10.913 -11.349 1.00 92.62 189 GLN A CA 1
ATOM 1482 C C . GLN A 1 189 ? -4.594 10.855 -11.992 1.00 92.62 189 GLN A C 1
ATOM 1484 O O . GLN A 1 189 ? -4.763 11.164 -13.173 1.00 92.62 189 GLN A O 1
ATOM 1489 N N . HIS A 1 190 ? -5.587 10.406 -11.225 1.00 90.12 190 HIS A N 1
ATOM 1490 C CA . HIS A 1 190 ? -6.931 10.169 -11.722 1.00 90.12 190 HIS A CA 1
ATOM 1491 C C . HIS A 1 190 ? -7.963 11.010 -10.966 1.00 90.12 190 HIS A C 1
ATOM 1493 O O . HIS A 1 190 ? -7.905 11.114 -9.734 1.00 90.12 190 HIS A O 1
ATOM 1499 N N . PRO A 1 191 ? -8.949 11.581 -11.685 1.00 89.69 191 PRO A N 1
ATOM 1500 C CA . PRO A 1 191 ? -10.060 12.272 -11.059 1.00 89.69 191 PRO A CA 1
ATOM 1501 C C . PRO A 1 191 ? -10.909 11.298 -10.253 1.00 89.69 191 PRO A C 1
ATOM 1503 O O . PRO A 1 191 ? -11.136 10.160 -10.660 1.00 89.69 191 PRO A O 1
ATOM 1506 N N . GLY A 1 192 ? -11.430 11.777 -9.131 1.00 91.19 192 GLY A N 1
ATOM 1507 C CA . GLY A 1 192 ? -12.269 10.965 -8.271 1.00 91.19 192 GLY A CA 1
ATOM 1508 C C . GLY A 1 192 ? -12.302 11.473 -6.844 1.00 91.19 192 GLY A C 1
ATOM 1509 O O . GLY A 1 192 ? -11.918 12.609 -6.554 1.00 91.19 192 GLY A O 1
ATOM 1510 N N . LEU A 1 193 ? -12.804 10.607 -5.981 1.00 94.62 193 LEU A N 1
ATOM 1511 C CA . LEU A 1 193 ? -12.769 10.741 -4.545 1.00 94.62 193 LEU A CA 1
ATOM 1512 C C . LEU A 1 193 ? -11.646 9.868 -3.987 1.00 94.62 193 LEU A C 1
ATOM 1514 O O . LEU A 1 193 ? -11.604 8.668 -4.253 1.00 94.62 193 LEU A O 1
ATOM 1518 N N . HIS A 1 194 ? -10.791 10.445 -3.154 1.00 95.56 194 HIS A N 1
ATOM 1519 C CA . HIS A 1 194 ? -9.628 9.766 -2.585 1.00 95.56 194 HIS A CA 1
ATOM 1520 C C . HIS A 1 194 ? -9.721 9.733 -1.061 1.00 95.56 194 HIS A C 1
ATOM 1522 O O . HIS A 1 194 ? -10.284 10.661 -0.480 1.00 95.56 194 HIS A O 1
ATOM 1528 N N . PRO A 1 195 ? -9.251 8.666 -0.394 1.00 97.00 195 PRO A N 1
ATOM 1529 C CA . PRO A 1 195 ? -9.401 8.541 1.047 1.00 97.00 195 PRO A CA 1
ATOM 1530 C C . PRO A 1 195 ? -8.395 9.421 1.790 1.00 97.00 195 PRO A C 1
ATOM 1532 O O . PRO A 1 195 ? -7.194 9.365 1.535 1.00 97.00 195 PRO A O 1
ATOM 1535 N N . GLU A 1 196 ? -8.879 10.170 2.777 1.00 97.62 196 GLU A N 1
ATOM 1536 C CA . GLU A 1 196 ? -8.035 10.999 3.647 1.00 97.62 196 GLU A CA 1
ATOM 1537 C C . GLU A 1 196 ? -7.583 10.251 4.909 1.00 97.62 196 GLU A C 1
ATOM 1539 O O . GLU A 1 196 ? -6.647 10.674 5.592 1.00 97.62 196 GLU A O 1
ATOM 1544 N N . LYS A 1 197 ? -8.253 9.143 5.259 1.00 98.50 197 LYS A N 1
ATOM 1545 C CA . LYS A 1 197 ? -7.939 8.332 6.444 1.00 98.50 197 LYS A CA 1
ATOM 1546 C C . LYS A 1 197 ? -8.120 6.846 6.185 1.00 98.50 197 LYS A C 1
ATOM 1548 O O . LYS A 1 197 ? -9.013 6.444 5.440 1.00 98.50 197 LYS A O 1
ATOM 1553 N N . TYR A 1 198 ? -7.346 6.034 6.896 1.00 98.56 198 TYR A N 1
ATOM 1554 C CA . TYR A 1 198 ? -7.668 4.626 7.112 1.00 98.56 198 TYR A CA 1
ATOM 1555 C C . TYR A 1 198 ? -8.005 4.396 8.582 1.00 98.56 198 TYR A C 1
ATOM 1557 O O . TYR A 1 198 ? -7.490 5.089 9.461 1.00 98.56 198 TYR A O 1
ATOM 1565 N N . CYS A 1 199 ? -8.894 3.450 8.864 1.00 98.50 199 CYS A N 1
ATOM 1566 C CA . CYS A 1 199 ? -9.375 3.204 10.215 1.00 98.50 199 CYS A CA 1
ATOM 1567 C C . CYS A 1 199 ? -9.352 1.720 10.560 1.00 98.50 199 CYS A C 1
ATOM 1569 O O . CYS A 1 199 ? -9.692 0.876 9.733 1.00 98.50 199 CYS A O 1
ATOM 1571 N N . ILE A 1 200 ? -9.005 1.417 11.812 1.00 98.44 200 ILE A N 1
ATOM 1572 C CA . ILE A 1 200 ? -8.969 0.061 12.364 1.00 98.44 200 ILE A CA 1
ATOM 1573 C C . ILE A 1 200 ? -9.822 0.053 13.630 1.00 98.44 200 ILE A C 1
ATOM 1575 O O . ILE A 1 200 ? -9.553 0.784 14.587 1.00 98.44 200 ILE A O 1
ATOM 1579 N N . ARG A 1 201 ? -10.898 -0.741 13.632 1.00 98.00 201 ARG A N 1
ATOM 1580 C CA . ARG A 1 201 ? -11.871 -0.787 14.736 1.00 98.00 201 ARG A CA 1
ATOM 1581 C C . ARG A 1 201 ? -12.281 -2.213 15.078 1.00 98.00 201 ARG A C 1
ATOM 1583 O O . ARG A 1 201 ? -12.406 -3.051 14.191 1.00 98.00 201 ARG A O 1
ATOM 1590 N N . TYR A 1 202 ? -12.559 -2.456 16.358 1.00 98.19 202 TYR A N 1
ATOM 1591 C CA . TYR A 1 202 ? -13.163 -3.695 16.850 1.00 98.19 202 TYR A CA 1
ATOM 1592 C C . TYR A 1 202 ? -14.643 -3.491 17.206 1.00 98.19 202 TYR A C 1
ATOM 1594 O O . TYR A 1 202 ? -15.032 -2.498 17.827 1.00 98.19 202 TYR A O 1
ATOM 1602 N N . HIS A 1 203 ? -15.483 -4.446 16.808 1.00 96.81 203 HIS A N 1
ATOM 1603 C CA . HIS A 1 203 ? -16.930 -4.437 16.986 1.00 96.81 203 HIS A CA 1
ATOM 1604 C C . HIS A 1 203 ? -17.365 -5.576 17.923 1.00 96.81 203 HIS A C 1
ATOM 1606 O O . HIS A 1 203 ? -17.684 -6.665 17.441 1.00 96.81 203 HIS A O 1
ATOM 1612 N N . PRO A 1 204 ? -17.494 -5.335 19.243 1.00 94.75 204 PRO A N 1
ATOM 1613 C CA . PRO A 1 204 ? -17.695 -6.401 20.231 1.00 94.75 204 PRO A CA 1
ATOM 1614 C C . PRO A 1 204 ? -19.011 -7.166 20.059 1.00 94.75 204 PRO A C 1
ATOM 1616 O O . PRO A 1 204 ? -19.088 -8.347 20.362 1.00 94.75 204 PRO A O 1
ATOM 1619 N N . LYS A 1 205 ? -20.055 -6.525 19.514 1.00 96.19 205 LYS A N 1
ATOM 1620 C CA . LYS A 1 205 ? -21.347 -7.188 19.254 1.00 96.19 205 LYS A CA 1
ATOM 1621 C C . LYS A 1 205 ? -21.272 -8.280 18.182 1.00 96.19 205 LYS A C 1
ATOM 1623 O O . LYS A 1 205 ? -22.164 -9.115 18.117 1.00 96.19 205 LYS A O 1
ATOM 1628 N N . ARG A 1 206 ? -20.275 -8.212 17.297 1.00 95.94 206 ARG A N 1
ATOM 1629 C CA . ARG A 1 206 ? -20.106 -9.118 16.151 1.00 95.94 206 ARG A CA 1
ATOM 1630 C C . ARG A 1 206 ? -18.813 -9.925 16.229 1.00 95.94 206 ARG A C 1
ATOM 1632 O O . ARG A 1 206 ? -18.575 -10.699 15.315 1.00 95.94 206 ARG A O 1
ATOM 1639 N N . ASP A 1 207 ? -18.003 -9.688 17.263 1.00 95.88 207 ASP A N 1
ATOM 1640 C CA . ASP A 1 207 ? -16.629 -10.184 17.377 1.00 95.88 207 ASP A CA 1
ATOM 1641 C C . ASP A 1 207 ? -15.864 -10.045 16.048 1.00 95.88 207 ASP A C 1
ATOM 1643 O O . ASP A 1 207 ? -15.448 -11.010 15.409 1.00 95.88 207 ASP A O 1
ATOM 1647 N N . ALA A 1 208 ? -15.813 -8.808 15.547 1.00 96.25 208 ALA A N 1
ATOM 1648 C CA . ALA A 1 208 ? -15.317 -8.521 14.208 1.00 96.25 208 ALA A CA 1
ATOM 1649 C C . ALA A 1 208 ? -14.466 -7.258 14.181 1.00 96.25 208 ALA A C 1
ATOM 1651 O O . ALA A 1 208 ? -14.784 -6.267 14.841 1.00 96.25 208 ALA A O 1
ATOM 1652 N N . PHE A 1 209 ? -13.436 -7.269 13.342 1.00 97.62 209 PHE A N 1
ATOM 1653 C CA . PHE A 1 209 ? -12.638 -6.091 13.031 1.00 97.62 209 PHE A CA 1
ATOM 1654 C C . PHE A 1 209 ? -13.111 -5.436 11.736 1.00 97.62 209 PHE A C 1
ATOM 1656 O O . PHE A 1 209 ? -13.703 -6.073 10.865 1.00 97.62 209 PHE A O 1
ATOM 1663 N N . THR A 1 210 ? -12.857 -4.143 11.606 1.00 96.88 210 THR A N 1
ATOM 1664 C CA . THR A 1 210 ? -12.990 -3.408 10.350 1.00 96.88 210 THR A CA 1
ATOM 1665 C C . THR A 1 210 ? -11.699 -2.662 10.091 1.00 96.88 210 THR A C 1
ATOM 1667 O O . THR A 1 210 ? -11.198 -1.982 10.984 1.00 96.88 210 THR A O 1
ATOM 1670 N N . ILE A 1 211 ? -11.197 -2.818 8.869 1.00 97.81 211 ILE A N 1
ATOM 1671 C CA . ILE A 1 211 ? -10.076 -2.081 8.296 1.00 97.81 211 ILE A CA 1
ATOM 1672 C C . ILE A 1 211 ? -10.660 -1.382 7.069 1.00 97.81 211 ILE A C 1
ATOM 1674 O O . ILE A 1 211 ? -11.139 -2.051 6.151 1.00 97.81 211 ILE A O 1
ATOM 1678 N N . SER A 1 212 ? -10.738 -0.056 7.107 1.00 97.06 212 SER A N 1
ATOM 1679 C CA . SER A 1 212 ? -11.492 0.741 6.135 1.00 97.06 212 SER A CA 1
ATOM 1680 C C . SER A 1 212 ? -10.703 1.943 5.645 1.00 97.06 212 SER A C 1
ATOM 1682 O O . SER A 1 212 ? -9.897 2.507 6.377 1.00 97.06 212 SER A O 1
ATOM 1684 N N . LEU A 1 213 ? -10.994 2.354 4.413 1.00 97.50 213 LEU A N 1
ATOM 1685 C CA . LEU A 1 213 ? -10.665 3.672 3.882 1.00 97.50 213 LEU A CA 1
ATOM 1686 C C . LEU A 1 213 ? -11.871 4.589 4.110 1.00 97.50 213 LEU A C 1
ATOM 1688 O O . LEU A 1 213 ? -13.009 4.181 3.870 1.00 97.50 213 LEU A O 1
ATOM 1692 N N . GLU A 1 214 ? -11.644 5.800 4.606 1.00 97.19 214 GLU A N 1
ATOM 1693 C CA . GLU A 1 214 ? -12.698 6.721 5.033 1.00 97.19 214 GLU A CA 1
ATOM 1694 C C . GLU A 1 214 ? -12.379 8.172 4.662 1.00 97.19 214 GLU A C 1
ATOM 1696 O O . GLU A 1 214 ? -11.259 8.519 4.292 1.00 97.19 214 GLU A O 1
ATOM 1701 N N . GLN A 1 215 ? -13.397 9.030 4.795 1.00 96.50 215 GLN A N 1
ATOM 1702 C CA . GLN A 1 215 ? -13.322 10.464 4.500 1.00 96.50 215 GLN A CA 1
ATOM 1703 C C . GLN A 1 215 ? -12.853 10.745 3.073 1.00 96.50 215 GLN A C 1
ATOM 1705 O O . GLN A 1 215 ? -11.873 11.438 2.844 1.00 96.50 215 GLN A O 1
ATOM 1710 N N . PHE A 1 216 ? -13.583 10.183 2.117 1.00 95.56 216 PHE A N 1
ATOM 1711 C CA . PHE A 1 216 ? -13.318 10.366 0.703 1.00 95.56 216 PHE A CA 1
ATOM 1712 C C . PHE A 1 216 ? -13.605 11.809 0.258 1.00 95.56 216 PHE A C 1
ATOM 1714 O O . PHE A 1 216 ? -14.730 12.293 0.406 1.00 95.56 216 PHE A O 1
ATOM 1721 N N . THR A 1 217 ? -12.603 12.486 -0.300 1.00 94.00 217 THR A N 1
ATOM 1722 C CA . THR A 1 217 ? -12.664 13.887 -0.748 1.00 94.00 217 THR A CA 1
ATOM 1723 C C . THR A 1 217 ? -12.305 14.001 -2.224 1.00 94.00 217 THR A C 1
ATOM 1725 O O . THR A 1 217 ? -11.546 13.204 -2.776 1.00 94.00 217 THR A O 1
ATOM 1728 N N . ARG A 1 218 ? -12.870 15.008 -2.895 1.00 92.62 218 ARG A N 1
ATOM 1729 C CA . ARG A 1 218 ? -12.483 15.337 -4.268 1.00 92.62 218 ARG A CA 1
ATOM 1730 C C . ARG A 1 218 ? -11.244 16.225 -4.223 1.00 92.62 218 ARG A C 1
ATOM 1732 O O . ARG A 1 218 ? -11.348 17.382 -3.823 1.00 92.62 218 ARG A O 1
ATOM 1739 N N . ASN A 1 219 ? -10.110 15.683 -4.650 1.00 80.38 219 ASN A N 1
ATOM 1740 C CA . ASN A 1 219 ? -8.826 16.380 -4.653 1.00 80.38 219 ASN A CA 1
ATOM 1741 C C . ASN A 1 219 ? -8.481 16.941 -6.039 1.00 80.38 219 ASN A C 1
ATOM 1743 O O . ASN A 1 219 ? -9.092 16.574 -7.047 1.00 80.38 219 ASN A O 1
ATOM 1747 N N . ALA A 1 220 ? -7.519 17.865 -6.077 1.00 70.69 220 ALA A N 1
ATOM 1748 C CA . ALA A 1 220 ? -7.001 18.412 -7.325 1.00 70.69 220 ALA A CA 1
ATOM 1749 C C . ALA A 1 220 ? -6.327 17.312 -8.165 1.00 70.69 220 ALA A C 1
ATOM 1751 O O . ALA A 1 220 ? -5.638 16.437 -7.631 1.00 70.69 220 ALA A O 1
ATOM 1752 N N . VAL A 1 221 ? -6.539 17.384 -9.479 1.00 70.31 221 VAL A N 1
ATOM 1753 C CA . VAL A 1 221 ? -6.015 16.452 -10.489 1.00 70.31 221 VAL A CA 1
ATOM 1754 C C . VAL A 1 221 ? -5.017 17.183 -11.347 1.00 70.31 221 VAL A C 1
ATOM 1756 O O . VAL A 1 221 ? -5.294 18.317 -11.795 1.00 70.31 221 VAL A O 1
#

pLDDT: mean 91.42, std 12.18, range [28.39, 98.69]

Sequence (221 aa):
MAKLSQSSSGKHCFDKNNDSRISPATECIGGTERPLRLAERPHETGLKWALLNYNPHGHGPPHVYDTPHLDVHFYLQSKAQRDAIRPGPCDVLINCTDYAKATAPIPPAYMPADYQDQGLAEVAMGNHLIDPTAPEWHHKGFTHAFIYGAYDGELTFLEPMVSIDWLNTLARDRNHGGCTPIKQPSRWQHPGLHPEKYCIRYHPKRDAFTISLEQFTRNAV

Radius of gyration: 17.19 Å; chains: 1; bounding box: 40×46×42 Å

Foldseek 3Di:
DPPLDDQVVCLQFDPQVPPPDTDCVPGGDQARKDWAADPDDQVQALFGTKMKHWDCQFDDPPQQGRATKIKIKGWSDDLVVLSPQAAPNDAQRTDPVQLCQLQPAADQLQDFPQWDFPSNQGRSFGTKIDRCVDPSVVNPNFAWDWIWGGGRNATTIIIIMGHPVNVVVCLVPQVSWDKDADRGRNAHPDWGWHFGIWTWGADNVVRDIDTDGDDTDGHHD

Secondary structure (DSSP, 8-state):
------SGGG-SB--SS-SS---TTTSB-S-EEEEE--SS--GGG---EEEEEEETT--SSTTTS-S-EEEEEEESS-HHHHHTS-EEEETBTE-HHHHHHHTSPPPGGGSBTT-EEEEEEETTTEEEEE-TTSGGGGTS--SEEEEEEEETTEEEEEEEEEEHHHHHHHHH-GGG-EEEEPPPBSS-SS-SEEEEEEEEEEETTTTEEEEEEEEEEE---